Protein AF-0000000067521677 (afdb_homodimer)

Organism: Bacillus anthracis (NCBI:txid1392)

InterPro domains:
  IPR060701 BV97_02767-like [PF28289] (2-102)

Foldseek 3Di:
DDPVVLCVVLCVVLVVLQVVLVVDVPVSVVSNPPPSVLVSVLVVCVVVPHDPVVSVVSVVLVVLLVVLVVQLVVQLVVCVVVPHDSVVSNVVSVVSSVVSSVVSVVVVVVVV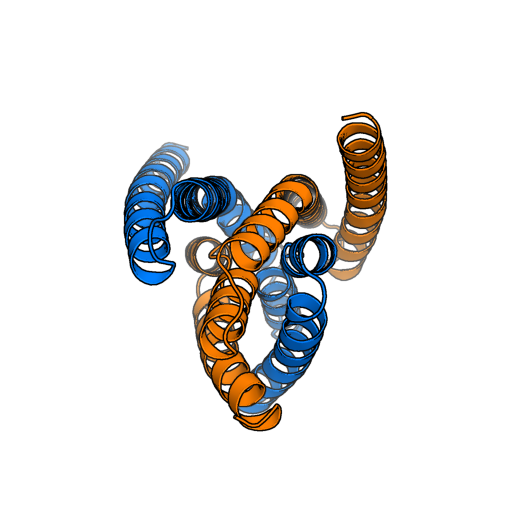VVD/DDPVVLVVVLCVVLVVLQVVLVVDVPVSVVSNPPPSVLVSVLVVCVVVPHDPVVSVVSVVLVVLLVVLVVQLVVQLVVCVVVPHDNVVSNVVSVVSSVVSSVVSVVVVVVVVVVD

Sequence (230 aa):
MHFLVKVIVSALIIGVITEVAKHYSTIGGFIAALPLVSLLSLFWISFEGGNKQELSQFALGVLYGFPASALLLFIVYIGLKNSFSLSTSVLFGIGVWCLVSGVLFSLVKNYFKLSMHFLVKVIVSALIIGVITEVAKHYSTIGGFIAALPLVSLLSLFWISFEGGNKQELSQFALGVLYGFPASALLLFIVYIGLKNSFSLSTSVLFGIGVWCLVSGVLFSLVKNYFKLS

Radius of gyration: 17.18 Å; Cα contacts (8 Å, |Δi|>4): 354; chains: 2; bounding box: 33×50×46 Å

pLDDT: mean 88.25, std 10.09, range [39.44, 97.31]

Nearest PDB structures (foldseek):
  5mm1-assembly1_A  TM=4.559E-01  e=3.227E-01  Pyrococcus furiosus DSM 3638
  5kc4-assembly2_E  TM=2.884E-01  e=6.576E+00  Thermotoga maritima MSB8
  5d56-assembly1_A  TM=2.618E-01  e=7.825E+00  Escherichia coli K-12
  5mm1-assembly1_A  TM=4.556E-01  e=2.346E-01  Pyrococcus furiosus DSM 3638
  5d56-assembly1_A  TM=2.618E-01  e=7.710E+00  Escherichia coli K-12

Structure (mmCIF, N/CA/C/O backbone):
data_AF-0000000067521677-model_v1
#
loop_
_entity.id
_entity.type
_entity.pdbx_description
1 polymer 'DUF3147 family protein'
#
loop_
_atom_site.group_PDB
_atom_site.id
_atom_site.type_symbol
_atom_site.label_atom_id
_atom_site.label_alt_id
_atom_site.label_comp_id
_atom_site.label_asym_id
_atom_site.label_entity_id
_atom_site.label_seq_id
_atom_site.pdbx_PDB_ins_code
_atom_site.Cartn_x
_atom_site.Cartn_y
_atom_site.Cartn_z
_atom_site.occupancy
_atom_site.B_iso_or_equiv
_atom_site.auth_seq_id
_atom_site.auth_comp_id
_atom_site.auth_asym_id
_atom_site.auth_atom_id
_atom_site.pdbx_PDB_model_num
ATOM 1 N N . MET A 1 1 ? 2.477 -24.141 8.938 1 55.03 1 MET A N 1
ATOM 2 C CA . MET A 1 1 ? 2.906 -22.969 9.672 1 55.03 1 MET A CA 1
ATOM 3 C C . MET A 1 1 ? 1.706 -22.125 10.109 1 55.03 1 MET A C 1
ATOM 5 O O . MET A 1 1 ? 0.667 -22.141 9.445 1 55.03 1 MET A O 1
ATOM 9 N N . HIS A 1 2 ? 1.683 -21.625 11.367 1 71.62 2 HIS A N 1
ATOM 10 C CA . HIS A 1 2 ? 0.504 -21.203 12.117 1 71.62 2 HIS A CA 1
ATOM 11 C C . HIS A 1 2 ? 0.115 -19.781 11.766 1 71.62 2 HIS A C 1
ATOM 13 O O . HIS A 1 2 ? 0.978 -18.953 11.453 1 71.62 2 HIS A O 1
ATOM 19 N N . PHE A 1 3 ? -1.024 -19.531 11.586 1 76.81 3 PHE A N 1
ATOM 20 C CA . PHE A 1 3 ? -1.722 -18.266 11.391 1 76.81 3 PHE A CA 1
ATOM 21 C C . PHE A 1 3 ? -1.095 -17.156 12.234 1 76.81 3 PHE A C 1
ATOM 23 O O . PHE A 1 3 ? -0.796 -16.078 11.727 1 76.81 3 PHE A O 1
ATOM 30 N N . LEU A 1 4 ? -0.733 -17.562 13.375 1 78.25 4 LEU A N 1
ATOM 31 C CA . LEU A 1 4 ? -0.264 -16.578 14.352 1 78.25 4 LEU A CA 1
ATOM 32 C C . LEU A 1 4 ? 1.147 -16.109 14.016 1 78.25 4 LEU A C 1
ATOM 34 O O . LEU A 1 4 ? 1.465 -14.93 14.156 1 78.25 4 LEU A O 1
ATOM 38 N N . VAL A 1 5 ? 2.002 -16.984 13.523 1 81.75 5 VAL A N 1
ATOM 39 C CA . VAL A 1 5 ? 3.381 -16.625 13.203 1 81.75 5 VAL A CA 1
ATOM 40 C C . VAL A 1 5 ? 3.406 -15.672 12.016 1 81.75 5 VAL A C 1
ATOM 42 O O . VAL A 1 5 ? 4.129 -14.672 12.039 1 81.75 5 VAL A O 1
ATOM 45 N N . LYS A 1 6 ? 2.574 -15.914 11.023 1 81.81 6 LYS A N 1
ATOM 46 C CA . LYS A 1 6 ? 2.525 -15.062 9.836 1 81.81 6 LYS A CA 1
ATOM 47 C C . LYS A 1 6 ? 2.037 -13.656 10.188 1 81.81 6 LYS A C 1
ATOM 49 O O . LYS A 1 6 ? 2.592 -12.672 9.711 1 81.81 6 LYS A O 1
ATOM 54 N N . VAL A 1 7 ? 1.136 -13.672 11.07 1 81.06 7 VAL A N 1
ATOM 55 C CA . VAL A 1 7 ? 0.562 -12.398 11.492 1 81.06 7 VAL A CA 1
ATOM 56 C C . VAL A 1 7 ? 1.591 -11.617 12.305 1 81.06 7 VAL A C 1
ATOM 58 O O . VAL A 1 7 ? 1.769 -10.414 12.102 1 81.06 7 VAL A O 1
ATOM 61 N N . ILE A 1 8 ? 2.311 -12.266 13.156 1 82.44 8 ILE A N 1
ATOM 62 C CA . ILE A 1 8 ? 3.285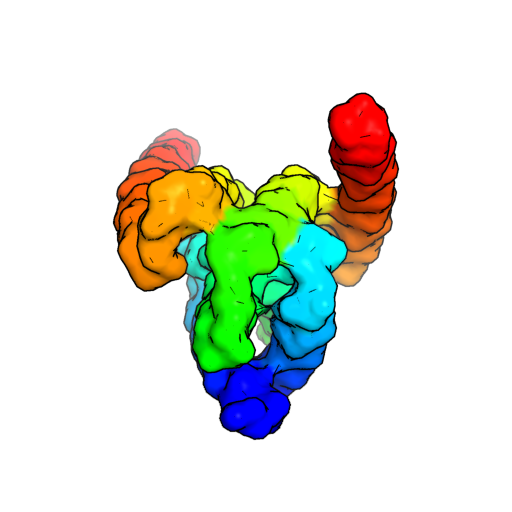 -11.625 14.023 1 82.44 8 ILE A CA 1
ATOM 63 C C . ILE A 1 8 ? 4.457 -11.102 13.195 1 82.44 8 ILE A C 1
ATOM 65 O O . ILE A 1 8 ? 4.922 -9.984 13.406 1 82.44 8 ILE A O 1
ATOM 69 N N . VAL A 1 9 ? 4.938 -11.875 12.281 1 85 9 VAL A N 1
ATOM 70 C CA . VAL A 1 9 ? 6.051 -11.477 11.422 1 85 9 VAL A CA 1
ATOM 71 C C . VAL A 1 9 ? 5.648 -10.258 10.586 1 85 9 VAL A C 1
ATOM 73 O O . VAL A 1 9 ? 6.391 -9.281 10.523 1 85 9 VAL A O 1
ATOM 76 N N . SER A 1 10 ? 4.441 -10.383 9.977 1 83.38 10 SER A N 1
ATOM 77 C CA . SER A 1 10 ? 3.949 -9.266 9.172 1 83.38 10 SER A CA 1
ATOM 78 C C . SER A 1 10 ? 3.764 -8.016 10.023 1 83.38 10 SER A C 1
ATOM 80 O O . SER A 1 10 ? 4.121 -6.914 9.594 1 83.38 10 SER A O 1
ATOM 82 N N . ALA A 1 11 ? 3.232 -8.258 11.188 1 79.69 11 ALA A N 1
ATOM 83 C CA . ALA A 1 11 ? 2.969 -7.141 12.094 1 79.69 11 ALA A CA 1
ATOM 84 C C . ALA A 1 11 ? 4.266 -6.445 12.492 1 79.69 11 ALA A C 1
ATOM 86 O O . ALA A 1 11 ? 4.324 -5.215 12.547 1 79.69 11 ALA A O 1
ATOM 87 N N . LEU A 1 12 ? 5.3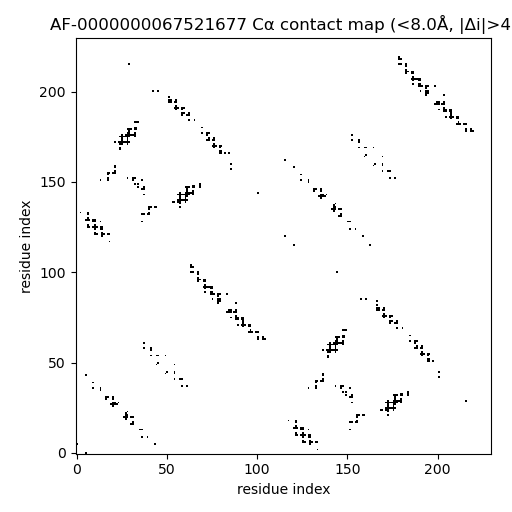05 -7.164 12.781 1 82.81 12 LEU A N 1
ATOM 88 C CA . LEU A 1 12 ? 6.586 -6.613 13.203 1 82.81 12 LEU A CA 1
ATOM 89 C C . LEU A 1 12 ? 7.227 -5.809 12.078 1 82.81 12 LEU A C 1
ATOM 91 O O . LEU A 1 12 ? 7.676 -4.68 12.289 1 82.81 12 LEU A O 1
ATOM 95 N N . ILE A 1 13 ? 7.191 -6.336 10.898 1 86.81 13 ILE A N 1
ATOM 96 C CA . ILE A 1 13 ? 7.805 -5.68 9.75 1 86.81 13 ILE A CA 1
ATOM 97 C C . ILE A 1 13 ? 7.051 -4.395 9.43 1 86.81 13 ILE A C 1
ATOM 99 O O . ILE A 1 13 ? 7.652 -3.322 9.32 1 86.81 13 ILE A O 1
ATOM 103 N N . ILE A 1 14 ? 5.727 -4.5 9.398 1 85.38 14 ILE A N 1
ATOM 104 C CA . ILE A 1 14 ? 4.898 -3.363 9.008 1 85.38 14 ILE A CA 1
ATOM 105 C C . ILE A 1 14 ? 4.898 -2.32 10.125 1 85.38 14 ILE A C 1
ATOM 107 O O . ILE A 1 14 ? 4.953 -1.117 9.852 1 85.38 14 ILE A O 1
ATOM 111 N N . GLY A 1 15 ? 4.852 -2.762 11.367 1 82.19 15 GLY A N 1
ATOM 112 C CA . GLY A 1 15 ? 4.895 -1.841 12.484 1 82.19 15 GLY A CA 1
ATOM 113 C C . GLY A 1 15 ? 6.164 -1.015 12.531 1 82.19 15 GLY A C 1
ATOM 114 O O . GLY A 1 15 ? 6.121 0.192 12.781 1 82.19 15 GLY A O 1
ATOM 115 N N . VAL A 1 16 ? 7.324 -1.671 12.312 1 83.75 16 VAL A N 1
ATOM 116 C CA . VAL A 1 16 ? 8.609 -0.982 12.32 1 83.75 16 VAL A CA 1
ATOM 117 C C . VAL A 1 16 ? 8.656 0.039 11.188 1 83.75 16 VAL A C 1
ATOM 119 O O . VAL A 1 16 ? 9.07 1.182 11.391 1 83.75 16 VAL A O 1
ATOM 122 N N . ILE A 1 17 ? 8.172 -0.353 10.062 1 85.25 17 ILE A N 1
ATOM 123 C CA . ILE A 1 17 ? 8.211 0.534 8.898 1 85.25 17 ILE A CA 1
ATOM 124 C C . ILE A 1 17 ? 7.273 1.716 9.125 1 85.25 17 ILE A C 1
ATOM 126 O O . ILE A 1 17 ? 7.617 2.857 8.812 1 85.25 17 ILE A O 1
ATOM 130 N N . THR A 1 18 ? 6.062 1.425 9.711 1 83.75 18 THR A N 1
ATOM 131 C CA . THR A 1 18 ? 5.098 2.482 10 1 83.75 18 THR A CA 1
ATOM 132 C C . THR A 1 18 ? 5.688 3.502 10.969 1 83.75 18 THR A C 1
ATOM 134 O O . THR A 1 18 ? 5.551 4.711 10.766 1 83.75 18 THR A O 1
ATOM 137 N N . GLU A 1 19 ? 6.402 3.002 11.961 1 82.06 19 GLU A N 1
ATOM 138 C CA . GLU A 1 19 ? 6.988 3.883 12.969 1 82.06 19 GLU A CA 1
ATOM 139 C C . GLU A 1 19 ? 8.109 4.73 12.375 1 82.06 19 GLU A C 1
ATOM 141 O O . GLU A 1 19 ? 8.242 5.914 12.695 1 82.06 19 GLU A O 1
ATOM 146 N N . VAL A 1 20 ? 8.891 4.176 11.57 1 84.69 20 VAL A N 1
ATOM 147 C CA . VAL A 1 20 ? 10 4.902 10.953 1 84.69 20 VAL A CA 1
ATOM 148 C C . VAL A 1 20 ? 9.453 5.934 9.969 1 84.69 20 VAL A C 1
ATOM 150 O O . VAL A 1 20 ? 9.938 7.066 9.914 1 84.69 20 VAL A O 1
ATOM 153 N N . ALA A 1 21 ? 8.445 5.57 9.266 1 86.81 21 ALA A N 1
ATOM 154 C CA . ALA A 1 21 ? 7.895 6.422 8.211 1 86.81 21 ALA A CA 1
ATOM 155 C C . ALA A 1 21 ? 7.25 7.672 8.805 1 86.81 21 ALA A C 1
ATOM 157 O O . ALA A 1 21 ? 7.348 8.758 8.227 1 86.81 21 ALA A O 1
ATOM 158 N N . LYS A 1 22 ? 6.586 7.516 9.852 1 86.19 22 LYS A N 1
ATOM 159 C CA . LYS A 1 22 ? 5.816 8.648 10.359 1 86.19 22 LYS A CA 1
ATOM 160 C C . LYS A 1 22 ? 6.738 9.727 10.922 1 86.19 22 LYS A C 1
ATOM 162 O O . LYS A 1 22 ? 6.305 10.852 11.172 1 86.19 22 LYS A O 1
ATOM 167 N N . HIS A 1 23 ? 8.039 9.281 11.094 1 86.19 23 HIS A N 1
ATOM 168 C CA . HIS A 1 23 ? 8.953 10.234 11.703 1 86.19 23 HIS A CA 1
ATOM 169 C C . HIS A 1 23 ? 9.492 11.219 10.672 1 86.19 23 HIS A C 1
ATOM 171 O O . HIS A 1 23 ? 10.031 12.266 11.023 1 86.19 23 HIS A O 1
ATOM 177 N N . TYR A 1 24 ? 9.336 10.75 9.391 1 81.88 24 TYR A N 1
ATOM 178 C CA . TYR A 1 24 ? 9.859 11.586 8.32 1 81.88 24 TYR A CA 1
ATOM 179 C C . TYR A 1 24 ? 8.75 12.023 7.371 1 81.88 24 TYR A C 1
ATOM 181 O O . TYR A 1 24 ? 7.965 11.195 6.906 1 81.88 24 TYR A O 1
ATOM 189 N N . SER A 1 25 ? 8.273 13.305 7.551 1 85 25 SER A N 1
ATOM 190 C CA . SER A 1 25 ? 7.219 13.867 6.715 1 85 25 SER A CA 1
ATOM 191 C C . SER A 1 25 ? 7.27 13.289 5.301 1 85 25 SER A C 1
ATOM 193 O O . SER A 1 25 ? 6.965 12.117 5.094 1 85 25 SER A O 1
ATOM 195 N N . THR A 1 26 ? 7.793 13.805 4.285 1 86.44 26 THR A N 1
ATOM 196 C CA . THR A 1 26 ? 7.789 13.453 2.871 1 86.44 26 THR A CA 1
ATOM 197 C C . THR A 1 26 ? 8.555 12.156 2.635 1 86.44 26 THR A C 1
ATOM 199 O O . THR A 1 26 ? 8.07 11.258 1.944 1 86.44 26 THR A O 1
ATOM 202 N N . ILE A 1 27 ? 9.719 11.953 3.273 1 87.56 27 ILE A N 1
ATOM 203 C CA . ILE A 1 27 ? 10.531 10.758 3.117 1 87.56 27 ILE A CA 1
ATOM 204 C C . ILE A 1 27 ? 9.789 9.547 3.691 1 87.56 27 ILE A C 1
ATOM 206 O O . ILE A 1 27 ? 9.812 8.469 3.104 1 87.56 27 ILE A O 1
ATOM 210 N N . GLY A 1 28 ? 9.211 9.75 4.781 1 89.94 28 GLY A N 1
ATOM 211 C CA . GLY A 1 28 ? 8.414 8.703 5.383 1 89.94 28 GLY A CA 1
ATOM 212 C C . GLY A 1 28 ? 7.266 8.25 4.496 1 89.94 28 GLY A C 1
ATOM 213 O O . GLY A 1 28 ? 6.98 7.051 4.406 1 89.94 28 GLY A O 1
ATOM 214 N N . GLY A 1 29 ? 6.594 9.219 3.887 1 91.69 29 GLY A N 1
ATOM 215 C CA . GLY A 1 29 ? 5.555 8.883 2.924 1 91.69 29 GLY A CA 1
ATOM 216 C C . GLY A 1 29 ? 6.051 8 1.794 1 91.69 29 GLY A C 1
ATOM 217 O O . GLY A 1 29 ? 5.398 7.02 1.432 1 91.69 29 GLY A O 1
ATOM 218 N N . PHE A 1 30 ? 7.23 8.328 1.292 1 89.44 30 PHE A N 1
ATOM 219 C CA . PHE A 1 30 ? 7.828 7.523 0.23 1 89.44 30 PHE A CA 1
ATOM 220 C C . PHE A 1 30 ? 8.023 6.082 0.687 1 89.44 30 PHE A C 1
ATOM 222 O O . PHE A 1 30 ? 7.738 5.145 -0.059 1 89.44 30 PHE A O 1
ATOM 229 N N . ILE A 1 31 ? 8.523 5.91 1.809 1 89.56 31 ILE A N 1
ATOM 230 C CA . ILE A 1 31 ? 8.758 4.586 2.375 1 89.56 31 ILE A CA 1
ATOM 231 C C . ILE A 1 31 ? 7.434 3.857 2.564 1 89.56 31 ILE A C 1
ATOM 233 O O . ILE A 1 31 ? 7.312 2.678 2.229 1 89.56 31 ILE A O 1
ATOM 237 N N . ALA A 1 32 ? 6.477 4.594 3.055 1 91.88 32 ALA A N 1
ATOM 238 C CA . ALA A 1 32 ? 5.164 4.016 3.332 1 91.88 32 ALA A CA 1
ATOM 239 C C . ALA A 1 32 ? 4.449 3.627 2.039 1 91.88 32 ALA A C 1
ATOM 241 O O . ALA A 1 32 ? 3.484 2.861 2.061 1 91.88 32 ALA A O 1
ATOM 242 N N . ALA A 1 33 ? 4.883 4.156 0.929 1 92.12 33 ALA A N 1
ATOM 243 C CA . ALA A 1 33 ? 4.297 3.844 -0.372 1 92.12 33 ALA A CA 1
ATOM 244 C C . ALA A 1 33 ? 4.684 2.438 -0.825 1 92.12 33 ALA A C 1
ATOM 246 O O . ALA A 1 33 ? 4.082 1.889 -1.75 1 92.12 33 ALA A O 1
ATOM 247 N N . LEU A 1 34 ? 5.738 1.85 -0.244 1 91.38 34 LEU A N 1
ATOM 248 C CA . LEU A 1 34 ? 6.098 0.469 -0.544 1 91.38 34 LEU A CA 1
ATOM 249 C C . LEU A 1 34 ? 4.93 -0.471 -0.263 1 91.38 34 LEU A C 1
ATOM 251 O O . LEU A 1 34 ? 4.312 -0.4 0.802 1 91.38 34 LEU A O 1
ATOM 255 N N . PRO A 1 35 ? 4.578 -1.321 -1.186 1 92.88 35 PRO A N 1
ATOM 256 C CA . PRO A 1 35 ? 3.418 -2.197 -0.992 1 92.88 35 PRO A CA 1
ATOM 257 C C . PRO A 1 35 ? 3.73 -3.402 -0.108 1 92.88 35 PRO A C 1
ATOM 259 O O . PRO A 1 35 ? 3.566 -4.547 -0.539 1 92.88 35 PRO A O 1
ATOM 262 N N . LEU A 1 36 ? 4.008 -3.193 1.149 1 91 36 LEU A N 1
ATOM 263 C CA . LEU A 1 36 ? 4.473 -4.219 2.08 1 91 36 LEU A CA 1
ATOM 264 C C . LEU A 1 36 ? 3.385 -5.254 2.332 1 91 36 LEU A C 1
ATOM 266 O O . LEU A 1 36 ? 3.666 -6.453 2.395 1 91 36 LEU A O 1
ATOM 270 N N . VAL A 1 37 ? 2.143 -4.781 2.477 1 90.31 37 VAL A N 1
ATOM 271 C CA . VAL A 1 37 ? 1.022 -5.688 2.729 1 90.31 37 VAL A CA 1
ATOM 272 C C . VAL A 1 37 ? 0.891 -6.68 1.575 1 90.31 37 VAL A C 1
ATOM 274 O O . VAL A 1 37 ? 0.753 -7.883 1.799 1 90.31 37 VAL A O 1
ATOM 277 N N . SER A 1 38 ? 0.988 -6.199 0.363 1 93 38 SER A N 1
ATOM 278 C CA . SER A 1 38 ? 0.853 -7.039 -0.821 1 93 38 SER A CA 1
ATOM 279 C C . SER A 1 38 ? 2.037 -7.992 -0.962 1 93 38 SER A C 1
ATOM 281 O O . SER A 1 38 ? 1.86 -9.172 -1.264 1 93 38 SER A O 1
ATOM 283 N N . LEU A 1 39 ? 3.227 -7.488 -0.718 1 93.75 39 LEU A N 1
ATOM 284 C CA . LEU A 1 39 ? 4.426 -8.305 -0.853 1 93.75 39 LEU A CA 1
ATOM 285 C C . LEU A 1 39 ? 4.445 -9.422 0.187 1 93.75 39 LEU A C 1
ATOM 287 O O . LEU A 1 39 ? 4.809 -10.562 -0.124 1 93.75 39 LEU A O 1
ATOM 291 N N . LEU A 1 40 ? 4.102 -9.133 1.419 1 91 40 LEU A N 1
ATOM 292 C CA . LEU A 1 40 ? 4.066 -10.148 2.469 1 91 40 LEU A CA 1
ATOM 293 C C . LEU A 1 40 ? 2.988 -11.188 2.184 1 91 40 LEU A C 1
ATOM 295 O O . LEU A 1 40 ? 3.182 -12.375 2.445 1 91 40 LEU A O 1
ATOM 299 N N . SER A 1 41 ? 1.822 -10.688 1.641 1 92.62 41 SER A N 1
ATOM 300 C CA . SER A 1 41 ? 0.764 -11.617 1.258 1 92.62 41 SER A CA 1
ATOM 301 C C . SER A 1 41 ? 1.244 -12.594 0.185 1 92.62 41 SER A C 1
ATOM 303 O O . SER A 1 41 ? 1.006 -13.797 0.281 1 92.62 41 SER A O 1
ATOM 305 N N . LEU A 1 42 ? 1.938 -12.109 -0.799 1 94.88 42 LEU A N 1
ATOM 306 C CA . LEU A 1 42 ? 2.492 -12.953 -1.856 1 94.88 42 LEU A CA 1
ATOM 307 C C . LEU A 1 42 ? 3.482 -13.961 -1.285 1 94.88 42 LEU A C 1
ATOM 309 O O . LEU A 1 42 ? 3.477 -15.133 -1.673 1 94.88 42 LEU A O 1
ATOM 313 N N . PHE A 1 43 ? 4.281 -13.43 -0.437 1 92.88 43 PHE A N 1
ATOM 314 C CA . PHE A 1 43 ? 5.262 -14.289 0.216 1 92.88 43 PHE A CA 1
ATOM 315 C C . PHE A 1 43 ? 4.574 -15.438 0.94 1 92.88 43 PHE A C 1
ATOM 317 O O . PHE A 1 43 ? 4.977 -16.594 0.804 1 92.88 43 PHE A O 1
ATOM 324 N N . TRP A 1 44 ? 3.553 -15.172 1.695 1 90.5 44 TRP A N 1
ATOM 325 C CA . TRP A 1 44 ? 2.869 -16.203 2.471 1 90.5 44 TRP A CA 1
ATOM 326 C C . TRP A 1 44 ? 2.123 -17.172 1.557 1 90.5 44 TRP A C 1
ATOM 328 O O . TRP A 1 44 ? 2.08 -18.375 1.82 1 90.5 44 TRP A O 1
ATOM 338 N N . ILE A 1 45 ? 1.504 -16.641 0.507 1 92.75 45 ILE A N 1
ATOM 339 C CA . ILE A 1 45 ? 0.847 -17.516 -0.459 1 92.75 45 ILE A CA 1
ATOM 340 C C . ILE A 1 45 ? 1.861 -18.5 -1.037 1 92.75 45 ILE A C 1
ATOM 342 O O . ILE A 1 45 ? 1.594 -19.703 -1.116 1 92.75 45 ILE A O 1
ATOM 346 N N . SER A 1 46 ? 2.994 -17.969 -1.44 1 92.31 46 SER A N 1
ATOM 347 C CA . SER A 1 46 ? 4.051 -18.797 -1.994 1 92.31 46 SER A CA 1
ATOM 348 C C . SER A 1 46 ? 4.547 -19.812 -0.967 1 92.31 46 SER A C 1
ATOM 350 O O . SER A 1 46 ? 4.75 -20.984 -1.292 1 92.31 46 SER A O 1
ATOM 352 N N . PHE A 1 47 ? 4.727 -19.406 0.269 1 90.12 47 PHE A N 1
ATOM 353 C CA . PHE A 1 47 ? 5.23 -20.25 1.351 1 90.12 47 PHE A CA 1
ATOM 354 C C . PHE A 1 47 ? 4.238 -21.359 1.678 1 90.12 47 PHE A C 1
ATOM 356 O O . PHE A 1 47 ? 4.633 -22.453 2.1 1 90.12 47 PHE A O 1
ATOM 363 N N . GLU A 1 48 ? 2.955 -21.125 1.493 1 91.62 48 GLU A N 1
ATOM 364 C CA . GLU A 1 48 ? 1.906 -22.094 1.783 1 91.62 48 GLU A CA 1
ATOM 365 C C . GLU A 1 48 ? 1.652 -23 0.585 1 91.62 48 GLU A C 1
ATOM 367 O O . GLU A 1 48 ? 0.711 -23.797 0.593 1 91.62 48 GLU A O 1
ATOM 372 N N . GLY A 1 49 ? 2.441 -22.766 -0.52 1 90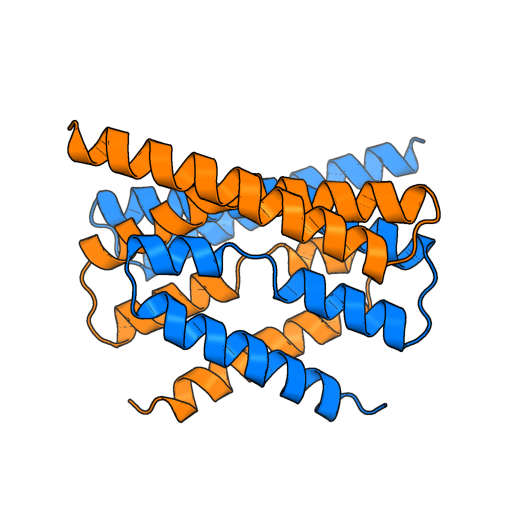.44 49 GLY A N 1
ATOM 373 C CA . GLY A 1 49 ? 2.395 -23.688 -1.649 1 90.44 49 GLY A CA 1
ATOM 374 C C . GLY A 1 49 ? 1.504 -23.203 -2.775 1 90.44 49 GLY A C 1
ATOM 375 O O . GLY A 1 49 ? 1.06 -23.984 -3.611 1 90.44 49 GLY A O 1
ATOM 376 N N . GLY A 1 50 ? 1.104 -21.984 -2.682 1 91.62 50 GLY A N 1
ATOM 377 C CA . GLY A 1 50 ? 0.341 -21.438 -3.793 1 91.62 50 GLY A CA 1
ATOM 378 C C . GLY A 1 50 ? 1.08 -21.516 -5.113 1 91.62 50 GLY A C 1
ATOM 379 O O . GLY A 1 50 ? 2.299 -21.344 -5.16 1 91.62 50 GLY A O 1
ATOM 380 N N . ASN A 1 51 ? 0.34 -21.766 -6.172 1 93.38 51 ASN A N 1
ATOM 381 C CA . ASN A 1 51 ? 0.979 -21.875 -7.48 1 93.38 51 ASN A CA 1
ATOM 382 C C . ASN A 1 51 ? 1.136 -20.516 -8.141 1 93.38 51 ASN A C 1
ATOM 384 O O . ASN A 1 51 ? 0.676 -19.5 -7.609 1 93.38 51 ASN A O 1
ATOM 388 N N . LYS A 1 52 ? 1.834 -20.469 -9.227 1 94 52 LYS A N 1
ATOM 389 C CA . LYS A 1 52 ? 2.176 -19.219 -9.898 1 94 52 LYS A CA 1
ATOM 390 C C . LYS A 1 52 ? 0.924 -18.516 -10.414 1 94 52 LYS A C 1
ATOM 392 O O . LYS A 1 52 ? 0.874 -17.281 -10.461 1 94 52 LYS A O 1
ATOM 397 N N . GLN A 1 53 ? -0.046 -19.266 -10.734 1 92.19 53 GLN A N 1
ATOM 398 C CA . GLN A 1 53 ? -1.301 -18.672 -11.188 1 92.19 53 GLN A CA 1
ATOM 399 C C . GLN A 1 53 ? -1.987 -17.906 -10.062 1 92.19 53 GLN A C 1
ATOM 401 O O . GLN A 1 53 ? -2.463 -16.797 -10.266 1 92.19 53 GLN A O 1
ATOM 406 N N . GLU A 1 54 ? -2.051 -18.484 -8.93 1 93.19 54 GLU A N 1
ATOM 407 C CA . GLU A 1 54 ? -2.631 -17.828 -7.762 1 93.19 54 GLU A CA 1
ATOM 408 C C . GLU A 1 54 ? -1.876 -16.547 -7.414 1 93.19 54 GLU A C 1
ATOM 410 O O . GLU A 1 54 ? -2.49 -15.523 -7.133 1 93.19 54 GLU A O 1
ATOM 415 N N . LEU A 1 55 ? -0.578 -16.672 -7.504 1 95.38 55 LEU A N 1
ATOM 416 C CA . LEU A 1 55 ? 0.268 -15.523 -7.18 1 95.38 55 LEU A CA 1
ATOM 417 C C . LEU A 1 55 ? 0.073 -14.398 -8.195 1 95.38 55 LEU A C 1
ATOM 419 O O . LEU A 1 55 ? -0.054 -13.234 -7.82 1 95.38 55 LEU A O 1
ATOM 423 N N . SER A 1 56 ? 0.023 -14.734 -9.453 1 95.06 56 SER A N 1
ATOM 424 C CA . SER A 1 56 ? -0.127 -13.734 -10.5 1 95.06 56 SER A CA 1
ATOM 425 C C . SER A 1 56 ? -1.502 -13.078 -10.445 1 95.06 56 SER A C 1
ATOM 427 O O . SER A 1 56 ? -1.629 -11.867 -10.664 1 95.06 56 SER A O 1
ATOM 429 N N . GLN A 1 57 ? -2.535 -13.836 -10.133 1 92.94 57 GLN A N 1
ATOM 430 C CA . GLN A 1 57 ? -3.877 -13.273 -10.008 1 92.94 57 GLN A CA 1
ATOM 431 C C . GLN A 1 57 ? -3.969 -12.32 -8.82 1 92.94 57 GLN A C 1
ATOM 433 O O . GLN A 1 57 ? -4.641 -11.289 -8.898 1 92.94 57 GLN A O 1
ATOM 438 N N . PHE A 1 58 ? -3.369 -12.734 -7.738 1 94.25 58 PHE A N 1
ATOM 439 C CA . PHE A 1 58 ? -3.311 -11.852 -6.578 1 94.25 58 PHE A CA 1
ATOM 440 C C . PHE A 1 58 ? -2.646 -10.523 -6.938 1 94.25 58 PHE A C 1
ATOM 442 O O . PHE A 1 58 ? -3.182 -9.453 -6.641 1 94.25 58 PHE A O 1
ATOM 449 N N . ALA A 1 59 ? -1.473 -10.594 -7.605 1 94.94 59 ALA A N 1
ATOM 450 C CA . ALA A 1 59 ? -0.743 -9.391 -8.008 1 94.94 59 ALA A CA 1
ATOM 451 C C . ALA A 1 59 ? -1.584 -8.531 -8.945 1 94.94 59 ALA A C 1
ATOM 453 O O . ALA A 1 59 ? -1.576 -7.301 -8.844 1 94.94 59 ALA A O 1
ATOM 454 N N . LEU A 1 60 ? -2.289 -9.164 -9.812 1 92.12 60 LEU A N 1
ATOM 455 C CA . LEU A 1 60 ? -3.166 -8.438 -10.727 1 92.12 60 LEU A CA 1
ATOM 456 C C . LEU A 1 60 ? -4.273 -7.715 -9.969 1 92.12 60 LEU A C 1
ATOM 458 O O . LEU A 1 60 ? -4.609 -6.574 -10.289 1 92.12 60 LEU A O 1
ATOM 462 N N . GLY A 1 61 ? -4.836 -8.383 -8.992 1 92.5 61 GLY A N 1
ATOM 463 C CA . GLY A 1 61 ? -5.828 -7.742 -8.148 1 92.5 61 GLY A CA 1
ATOM 464 C C . GLY A 1 61 ? -5.312 -6.488 -7.465 1 92.5 61 GLY A C 1
ATOM 465 O O . GLY A 1 61 ? -6.016 -5.48 -7.395 1 92.5 61 GLY A O 1
ATOM 466 N N . VAL A 1 62 ? -4.102 -6.605 -6.961 1 94 62 VAL A N 1
ATOM 467 C CA . VAL A 1 62 ? -3.484 -5.441 -6.328 1 94 62 VAL A CA 1
ATOM 468 C C . VAL A 1 62 ? -3.365 -4.305 -7.34 1 94 62 VAL A C 1
ATOM 470 O O . VAL A 1 62 ? -3.693 -3.158 -7.035 1 94 62 VAL A O 1
ATOM 473 N N . LEU A 1 63 ? -2.949 -4.629 -8.539 1 94 63 LEU A N 1
ATOM 474 C CA . LEU A 1 63 ? -2.732 -3.627 -9.578 1 94 63 LEU A CA 1
ATOM 475 C C . LEU A 1 63 ? -4.043 -2.947 -9.961 1 94 63 LEU A C 1
ATOM 477 O O . LEU A 1 63 ? -4.078 -1.732 -10.172 1 94 63 LEU A O 1
ATOM 481 N N . TYR A 1 64 ? -5.074 -3.688 -9.969 1 90.56 64 TYR A N 1
ATOM 482 C CA . TYR A 1 64 ? -6.375 -3.113 -10.281 1 90.56 64 TYR A CA 1
ATOM 483 C C . TYR A 1 64 ? -6.848 -2.186 -9.172 1 90.56 64 TYR A C 1
ATOM 485 O O . TYR A 1 64 ? -7.562 -1.212 -9.43 1 90.56 64 TYR A O 1
ATOM 493 N N . GLY A 1 65 ? -6.492 -2.494 -7.98 1 92.25 65 GLY A N 1
ATOM 494 C CA . GLY A 1 65 ? -6.895 -1.67 -6.848 1 92.25 65 GLY A CA 1
ATOM 495 C C . GLY A 1 65 ? -6.027 -0.437 -6.672 1 92.25 65 GLY A C 1
ATOM 496 O O . GLY A 1 65 ? -6.414 0.507 -5.984 1 92.25 65 GLY A O 1
ATOM 497 N N . PHE A 1 66 ? -4.961 -0.362 -7.301 1 93.06 66 PHE A N 1
ATOM 498 C CA . PHE A 1 66 ? -3.947 0.665 -7.102 1 93.06 66 PHE A CA 1
ATOM 499 C C . PHE A 1 66 ? -4.477 2.035 -7.504 1 93.06 66 PHE A C 1
ATOM 501 O O . PHE A 1 66 ? -4.281 3.02 -6.789 1 93.06 66 PHE A O 1
ATOM 508 N N . PRO A 1 67 ? -5.164 2.16 -8.68 1 92 67 PRO A N 1
ATOM 509 C CA . PRO A 1 67 ? -5.688 3.479 -9.047 1 92 67 PRO A CA 1
A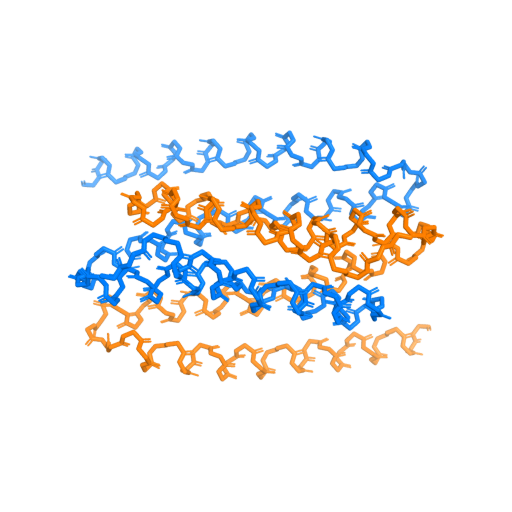TOM 510 C C . PRO A 1 67 ? -6.617 4.059 -7.984 1 92 67 PRO A C 1
ATOM 512 O O . PRO A 1 67 ? -6.543 5.25 -7.676 1 92 67 PRO A O 1
ATOM 515 N N . ALA A 1 68 ? -7.461 3.211 -7.438 1 94 68 ALA A N 1
ATOM 516 C CA . ALA A 1 68 ? -8.375 3.658 -6.391 1 94 68 ALA A CA 1
ATOM 517 C C . ALA A 1 68 ? -7.605 4.129 -5.156 1 94 68 ALA A C 1
ATOM 519 O O . ALA A 1 68 ? -7.973 5.125 -4.531 1 94 68 ALA A O 1
ATOM 520 N N . SER A 1 69 ? -6.535 3.486 -4.805 1 95.19 69 SER A N 1
ATOM 521 C CA . SER A 1 69 ? -5.73 3.838 -3.639 1 95.19 69 SER A CA 1
ATOM 522 C C . SER A 1 69 ? -5 5.16 -3.85 1 95.19 69 SER A C 1
ATOM 524 O O . SER A 1 69 ? -4.891 5.969 -2.926 1 95.19 69 SER A O 1
ATOM 526 N N . ALA A 1 70 ? -4.547 5.371 -5.082 1 94.19 70 ALA A N 1
ATOM 527 C CA . ALA A 1 70 ? -3.922 6.648 -5.41 1 94.19 70 ALA A CA 1
ATOM 528 C C . ALA A 1 70 ? -4.918 7.797 -5.266 1 94.19 70 ALA A C 1
ATOM 530 O O . ALA A 1 70 ? -4.586 8.844 -4.711 1 94.19 70 ALA A O 1
ATOM 531 N N . LEU A 1 71 ? -6.055 7.5 -5.773 1 95.25 71 LEU A N 1
ATOM 532 C CA . LEU A 1 71 ? -7.094 8.523 -5.691 1 95.25 71 LEU A CA 1
ATOM 533 C C . LEU A 1 71 ? -7.453 8.812 -4.238 1 95.25 71 LEU A C 1
ATOM 535 O O . LEU A 1 71 ? -7.664 9.977 -3.869 1 95.25 71 LEU A O 1
ATOM 539 N N . LEU A 1 72 ? -7.594 7.82 -3.445 1 96.62 72 LEU A N 1
ATOM 540 C CA . LEU A 1 72 ? -7.871 7.988 -2.023 1 96.62 72 LEU A CA 1
ATOM 541 C C . LEU A 1 72 ? -6.824 8.875 -1.364 1 96.62 72 LEU A C 1
ATOM 543 O O . LEU A 1 72 ? -7.16 9.859 -0.704 1 96.62 72 LEU A O 1
ATOM 547 N N . LEU A 1 73 ? -5.559 8.617 -1.65 1 96.69 73 LEU A N 1
ATOM 548 C CA . LEU A 1 73 ? -4.492 9.383 -1.016 1 96.69 73 LEU A CA 1
ATOM 549 C C . LEU A 1 73 ? -4.445 10.805 -1.561 1 96.69 73 LEU A C 1
ATOM 551 O O . LEU A 1 73 ? -4.094 11.742 -0.836 1 96.69 73 LEU A O 1
ATOM 555 N N . PHE A 1 74 ? -4.754 10.883 -2.812 1 96.56 74 PHE A N 1
ATOM 556 C CA . PHE A 1 74 ? -4.809 12.211 -3.408 1 96.56 74 PHE A CA 1
ATOM 557 C C . PHE A 1 74 ? -5.883 13.062 -2.738 1 96.56 74 PHE A C 1
ATOM 559 O O . PHE A 1 74 ? -5.66 14.242 -2.457 1 96.56 74 PHE A O 1
ATOM 566 N N . ILE A 1 75 ? -7.039 12.523 -2.516 1 97.19 75 ILE A N 1
ATOM 567 C CA . ILE A 1 75 ? -8.133 13.219 -1.846 1 97.19 75 ILE A CA 1
ATOM 568 C C . ILE A 1 75 ? -7.711 13.602 -0.429 1 97.19 75 ILE A C 1
ATOM 570 O O . ILE A 1 75 ? -7.984 14.719 0.025 1 97.19 75 ILE A O 1
ATOM 574 N N . VAL A 1 76 ? -7.039 12.703 0.278 1 96.75 76 VAL A N 1
ATOM 575 C CA . VAL A 1 76 ? -6.551 13 1.622 1 96.75 76 VAL A CA 1
ATOM 576 C C . VAL A 1 76 ? -5.543 14.148 1.569 1 96.75 76 VAL A C 1
ATOM 578 O O . VAL A 1 76 ? -5.617 15.078 2.373 1 96.75 76 VAL A O 1
ATOM 581 N N . TYR A 1 77 ? -4.652 14.133 0.587 1 96.44 77 TYR A N 1
ATOM 582 C CA . TYR A 1 77 ? -3.641 15.172 0.427 1 96.44 77 TYR A CA 1
ATOM 583 C C . TYR A 1 77 ? -4.289 16.531 0.217 1 96.44 77 TYR A C 1
ATOM 585 O O . TYR A 1 77 ? -3.994 17.484 0.94 1 96.44 77 TYR A O 1
ATOM 593 N N . ILE A 1 78 ? -5.18 16.594 -0.767 1 96.31 78 ILE A N 1
ATOM 594 C CA . ILE A 1 78 ? -5.82 17.859 -1.113 1 96.31 78 ILE A CA 1
ATOM 595 C C . ILE A 1 78 ? -6.703 18.328 0.043 1 96.31 78 ILE A C 1
ATOM 597 O O . ILE A 1 78 ? -6.797 19.531 0.315 1 96.31 78 ILE A O 1
ATOM 601 N N . GLY A 1 79 ? -7.48 17.375 0.654 1 96.94 79 GLY A N 1
ATOM 602 C CA . GLY A 1 79 ? -8.289 17.734 1.808 1 96.94 79 GLY A CA 1
ATOM 603 C C . GLY A 1 79 ? -7.492 18.375 2.926 1 96.94 79 GLY A C 1
ATOM 604 O O . GLY A 1 79 ? -7.895 19.406 3.473 1 96.94 79 GLY A O 1
ATOM 605 N N . LEU A 1 80 ? -6.332 17.859 3.25 1 94.5 80 LEU A N 1
ATOM 606 C CA . LEU A 1 80 ? -5.484 18.391 4.316 1 94.5 80 LEU A CA 1
ATOM 607 C C . LEU A 1 80 ? -4.875 19.719 3.922 1 94.5 80 LEU A C 1
ATOM 609 O O . LEU A 1 80 ? -4.754 20.625 4.754 1 94.5 80 LEU A O 1
ATOM 613 N N . LYS A 1 81 ? -4.531 19.781 2.688 1 93.88 81 LYS A N 1
ATOM 614 C CA . LYS A 1 81 ? -3.975 21.047 2.191 1 93.88 81 LYS A CA 1
ATOM 615 C C . LYS A 1 81 ? -5.008 22.172 2.26 1 93.88 81 LYS A C 1
ATOM 617 O O . LYS A 1 81 ? -4.648 23.328 2.408 1 93.88 81 LYS A O 1
ATOM 622 N N . ASN A 1 82 ? -6.297 21.812 2.178 1 94.38 82 ASN A N 1
ATOM 623 C CA . ASN A 1 82 ? -7.371 22.797 2.201 1 94.38 82 ASN A CA 1
ATOM 624 C C . ASN A 1 82 ? -8.039 22.875 3.574 1 94.38 82 ASN A C 1
ATOM 626 O O . ASN A 1 82 ? -9.234 23.156 3.676 1 94.38 82 ASN A O 1
ATOM 630 N N . SER A 1 83 ? -7.453 22.375 4.578 1 91.12 83 SER A N 1
ATOM 631 C CA . SER A 1 83 ? -7.742 22.594 5.992 1 91.12 83 SER A CA 1
ATOM 632 C C . SER A 1 83 ? -8.883 21.688 6.465 1 91.12 83 SER A C 1
ATOM 634 O O . SER A 1 83 ? -9.516 21.969 7.484 1 91.12 83 SER A O 1
ATOM 636 N N . PHE A 1 84 ? -9.195 20.719 5.672 1 94.75 84 PHE A N 1
ATOM 637 C CA . PHE A 1 84 ? -10.109 19.703 6.191 1 94.75 84 PHE A CA 1
ATOM 638 C C . PHE A 1 84 ? -9.414 18.844 7.242 1 94.75 84 PHE A C 1
ATOM 640 O O . PHE A 1 84 ? -8.18 18.75 7.258 1 94.75 84 PHE A O 1
ATOM 647 N N . SER A 1 85 ? -10.164 18.375 8.18 1 95.69 85 SER A N 1
ATOM 648 C CA . SER A 1 85 ? -9.594 17.438 9.148 1 95.69 85 SER A CA 1
ATOM 649 C C . SER A 1 85 ? -9.195 16.125 8.492 1 95.69 85 SER A C 1
ATOM 651 O O . SER A 1 85 ? -9.688 15.797 7.41 1 95.69 85 SER A O 1
ATOM 653 N N . LEU A 1 86 ? -8.25 15.398 9.102 1 96.19 86 LEU A N 1
ATOM 654 C CA . LEU A 1 86 ? -7.812 14.109 8.586 1 96.19 86 LEU A CA 1
ATOM 655 C C . LEU A 1 86 ? -8.992 13.148 8.469 1 96.19 86 LEU A C 1
ATOM 657 O O . LEU A 1 86 ? -9.133 12.453 7.461 1 96.19 86 LEU A O 1
ATOM 661 N N . SER A 1 87 ? -9.812 13.109 9.516 1 95.38 87 SER A N 1
ATOM 662 C CA . SER A 1 87 ? -10.938 12.188 9.531 1 95.38 87 SER A CA 1
ATOM 663 C C . SER A 1 87 ? -11.883 12.445 8.359 1 95.38 87 SER A C 1
ATOM 665 O O . SER A 1 87 ? -12.312 11.508 7.684 1 95.38 87 SER A O 1
ATOM 667 N N . THR A 1 88 ? -12.203 13.656 8.078 1 96.38 88 THR A N 1
ATOM 668 C CA . THR A 1 88 ? -13.086 14.016 6.977 1 96.38 88 THR A CA 1
ATOM 669 C C . THR A 1 88 ? -12.453 13.648 5.637 1 96.38 88 THR A C 1
ATOM 671 O O . THR A 1 88 ? -13.109 13.086 4.766 1 96.38 88 THR A O 1
ATOM 674 N N . SER A 1 89 ? -11.18 13.906 5.496 1 97 89 SER A N 1
ATOM 675 C CA . SER A 1 89 ? -10.477 13.625 4.25 1 97 89 SER A CA 1
ATOM 676 C C . SER A 1 89 ? -10.406 12.125 3.982 1 97 89 SER A C 1
ATOM 678 O O . SER A 1 89 ? -10.633 11.68 2.857 1 97 89 SER A O 1
ATOM 680 N N . VAL A 1 90 ? -10.141 11.398 4.996 1 96.75 90 VAL A N 1
ATOM 681 C CA . VAL A 1 90 ? -10.039 9.945 4.863 1 96.75 90 VAL A CA 1
ATOM 682 C C . VAL A 1 90 ? -11.406 9.352 4.543 1 96.75 90 VAL A C 1
ATOM 684 O O . VAL A 1 90 ? -11.523 8.453 3.707 1 96.75 90 VAL A O 1
ATOM 687 N N . LEU A 1 91 ? -12.445 9.812 5.168 1 96.25 91 LEU A N 1
ATOM 688 C CA . LEU A 1 91 ? -13.797 9.32 4.926 1 96.25 91 LEU A CA 1
ATOM 689 C C . LEU A 1 91 ? -14.203 9.531 3.471 1 96.25 91 LEU A C 1
ATOM 691 O O . LEU A 1 91 ? -14.711 8.617 2.82 1 96.25 91 LEU A O 1
ATOM 695 N N . PHE A 1 92 ? -13.961 10.719 2.979 1 96.06 92 PHE A N 1
ATOM 696 C CA . PHE A 1 92 ? -14.242 10.992 1.575 1 96.06 92 PHE A CA 1
ATOM 697 C C . PHE A 1 92 ? -13.391 10.117 0.667 1 96.06 92 PHE A C 1
ATOM 699 O O . PHE A 1 92 ? -13.875 9.594 -0.338 1 96.06 92 PHE A O 1
ATOM 706 N N . GLY A 1 93 ? -12.062 9.977 1.039 1 96.38 93 GLY A N 1
ATOM 707 C CA . GLY A 1 93 ? -11.164 9.125 0.28 1 96.38 93 GLY A CA 1
ATOM 708 C C . GLY A 1 93 ? -11.617 7.68 0.216 1 96.38 93 GLY A C 1
ATOM 709 O O . GLY A 1 93 ? -11.602 7.062 -0.853 1 96.38 93 GLY A O 1
ATOM 710 N N . ILE A 1 94 ? -12.078 7.156 1.331 1 94.56 94 ILE A N 1
ATOM 711 C CA . ILE A 1 94 ? -12.562 5.781 1.3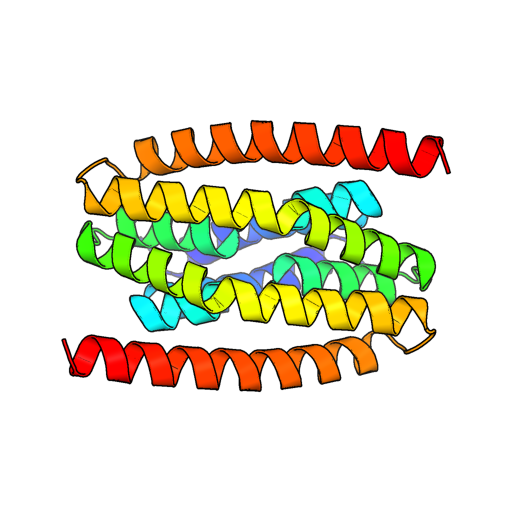99 1 94.56 94 ILE A CA 1
ATOM 712 C C . ILE A 1 94 ? -13.82 5.633 0.545 1 94.56 94 ILE A C 1
ATOM 714 O O . ILE A 1 94 ? -14 4.621 -0.134 1 94.56 94 ILE A O 1
ATOM 718 N N . GLY A 1 95 ? -14.672 6.617 0.678 1 95.12 95 GLY A N 1
ATOM 719 C CA . GLY A 1 95 ? -15.852 6.609 -0.17 1 95.12 95 GLY A CA 1
ATOM 720 C C . GLY A 1 95 ? -15.523 6.504 -1.647 1 95.12 95 GLY A C 1
ATOM 721 O O . GLY A 1 95 ? -16.094 5.672 -2.357 1 95.12 95 GLY A O 1
ATOM 722 N N . VAL A 1 96 ? -14.648 7.289 -2.096 1 94 96 VAL A N 1
ATOM 723 C CA . VAL A 1 96 ? -14.25 7.293 -3.498 1 94 96 VAL A CA 1
ATOM 724 C C . VAL A 1 96 ? -13.531 5.988 -3.836 1 94 96 VAL A C 1
ATOM 726 O O . VAL A 1 96 ? -13.719 5.434 -4.922 1 94 96 VAL A O 1
ATOM 729 N N . TRP A 1 97 ? -12.625 5.559 -2.93 1 93.56 97 TRP A N 1
ATOM 730 C CA . TRP A 1 97 ? -11.938 4.285 -3.125 1 93.56 97 TRP A CA 1
ATOM 731 C C . TRP A 1 97 ? -12.938 3.158 -3.365 1 93.56 97 TRP A C 1
ATOM 733 O O . TRP A 1 97 ? -12.781 2.373 -4.301 1 93.56 97 TRP A O 1
ATOM 743 N N . CYS A 1 98 ? -13.969 3.074 -2.537 1 92.31 98 CYS A N 1
ATOM 744 C CA . CYS A 1 98 ? -15 2.057 -2.676 1 92.31 98 CYS A CA 1
ATOM 745 C C . CYS A 1 98 ? -15.703 2.178 -4.023 1 92.31 98 CYS A C 1
ATOM 747 O O . CYS A 1 98 ? -15.938 1.174 -4.699 1 92.31 98 CYS A O 1
ATOM 749 N N . LEU A 1 99 ? -16.047 3.355 -4.363 1 93.44 99 LEU A N 1
ATOM 750 C CA . LEU A 1 99 ? -16.766 3.596 -5.605 1 93.44 99 LEU A CA 1
ATOM 751 C C . LEU A 1 99 ? -15.93 3.189 -6.812 1 93.44 99 LEU A C 1
ATOM 753 O O . LEU A 1 99 ? -16.391 2.443 -7.676 1 93.44 99 LEU A O 1
ATOM 757 N N . VAL A 1 100 ? -14.703 3.646 -6.82 1 92.56 100 VAL A N 1
ATOM 758 C CA . VAL A 1 100 ? -13.82 3.396 -7.953 1 92.56 100 VAL A CA 1
ATOM 759 C C . VAL A 1 100 ? -13.438 1.917 -7.996 1 92.56 100 VAL A C 1
ATOM 761 O O . VAL A 1 100 ? -13.43 1.306 -9.07 1 92.56 100 VAL A O 1
ATOM 764 N N . SER A 1 101 ? -13.102 1.345 -6.902 1 88.25 101 SER A N 1
ATOM 765 C CA . SER A 1 101 ? -12.773 -0.076 -6.836 1 88.25 101 SER A CA 1
ATOM 766 C C . SER A 1 101 ? -13.945 -0.937 -7.281 1 88.25 101 SER A C 1
ATOM 768 O O . SER A 1 101 ? -13.758 -1.939 -7.977 1 88.25 101 SER A O 1
ATOM 770 N N . GLY A 1 102 ? -15.141 -0.582 -6.82 1 87.12 102 GLY A N 1
ATOM 771 C CA . GLY A 1 102 ? -16.328 -1.29 -7.258 1 87.12 102 GLY A CA 1
ATOM 772 C C . GLY A 1 102 ? -16.516 -1.263 -8.766 1 87.12 102 GLY A C 1
ATOM 773 O O . GLY A 1 102 ? -16.828 -2.287 -9.375 1 87.12 102 GLY A O 1
ATOM 774 N N . VAL A 1 103 ? -16.344 -0.12 -9.273 1 89.25 103 VAL A N 1
ATOM 775 C CA . VAL A 1 103 ? -16.484 0.049 -10.719 1 89.25 103 VAL A CA 1
ATOM 776 C C . VAL A 1 103 ? -15.43 -0.777 -11.445 1 89.25 103 VAL A C 1
ATOM 778 O O . VAL A 1 103 ? -15.75 -1.492 -12.406 1 89.25 103 VAL A O 1
ATOM 781 N N . LEU A 1 104 ? -14.148 -0.717 -10.961 1 87.19 104 LEU A N 1
ATOM 782 C CA . LEU A 1 104 ? -13.047 -1.437 -11.586 1 87.19 104 LEU A CA 1
ATOM 783 C C . LEU A 1 104 ? -13.242 -2.943 -11.469 1 87.19 104 LEU A C 1
ATOM 785 O O . LEU A 1 104 ? -12.977 -3.686 -12.414 1 87.19 104 LEU A O 1
ATOM 789 N N . PHE A 1 105 ? -13.711 -3.293 -10.383 1 83.56 105 PHE A N 1
ATOM 790 C CA . PHE A 1 105 ? -13.961 -4.711 -10.156 1 83.56 105 PHE A CA 1
ATOM 791 C C . PHE A 1 105 ? -15.047 -5.223 -11.102 1 83.56 105 PHE A C 1
ATOM 793 O O . PHE A 1 105 ? -14.922 -6.309 -11.672 1 83.56 105 PHE A O 1
ATOM 800 N N . SER A 1 106 ? -16.141 -4.504 -11.281 1 83.75 106 SER A N 1
ATOM 801 C CA . SER A 1 106 ? -17.234 -4.871 -12.172 1 83.75 106 SER A CA 1
ATOM 802 C C . SER A 1 106 ? -16.766 -4.953 -13.625 1 83.75 106 SER A C 1
ATOM 804 O O . SER A 1 106 ? -17.188 -5.84 -14.367 1 83.75 106 SER A O 1
ATOM 806 N N . LEU A 1 107 ? -15.898 -4.07 -13.938 1 82.94 107 LEU A N 1
ATOM 807 C CA . LEU A 1 107 ? -15.375 -4.035 -15.297 1 82.94 107 LEU A CA 1
ATOM 808 C C . LEU A 1 107 ? -14.5 -5.254 -15.578 1 82.94 107 LEU A C 1
ATOM 810 O O . LEU A 1 107 ? -14.594 -5.859 -16.656 1 82.94 107 LEU A O 1
ATOM 814 N N . VAL A 1 108 ? -13.648 -5.57 -14.633 1 76 108 VAL A N 1
ATOM 815 C CA . VAL A 1 108 ? -12.742 -6.703 -14.781 1 76 108 VAL A CA 1
ATOM 816 C C . VAL A 1 108 ? -13.531 -8.008 -14.82 1 76 108 VAL A C 1
ATOM 818 O O . VAL A 1 108 ? -13.25 -8.891 -15.641 1 76 108 VAL A O 1
ATOM 821 N N . LYS A 1 109 ? -14.523 -8.156 -13.977 1 77.69 109 LYS A N 1
ATOM 822 C CA . LYS A 1 109 ? -15.375 -9.344 -13.961 1 77.69 109 LYS A CA 1
ATOM 823 C C . LYS A 1 109 ? -16.109 -9.508 -15.289 1 77.69 109 LYS A C 1
ATOM 825 O O . LYS A 1 109 ? -16.219 -10.617 -15.812 1 77.69 109 LYS A O 1
ATOM 830 N N . ASN A 1 110 ? -16.531 -8.461 -15.695 1 74.88 110 ASN A N 1
ATOM 831 C CA . ASN A 1 110 ? -17.266 -8.5 -16.953 1 74.88 110 ASN A CA 1
ATOM 832 C C . ASN A 1 110 ? -16.344 -8.805 -18.141 1 74.88 110 ASN A C 1
ATOM 834 O O . ASN A 1 110 ? -16.734 -9.508 -19.062 1 74.88 110 ASN A O 1
ATOM 838 N N . TYR A 1 111 ? -15.195 -8.156 -18.016 1 63.72 111 TYR A N 1
ATOM 839 C CA . TYR A 1 111 ? -14.227 -8.375 -19.094 1 63.72 111 TYR A CA 1
ATOM 840 C C . TYR A 1 111 ? -13.734 -9.82 -19.094 1 63.72 111 TYR A C 1
ATOM 842 O O . TYR A 1 111 ? -13.602 -10.438 -20.141 1 63.72 111 TYR A O 1
ATOM 850 N N . PHE A 1 112 ? -13.297 -10.305 -17.938 1 56.44 112 PHE A N 1
ATOM 851 C CA . PHE A 1 112 ? -12.836 -11.68 -17.875 1 56.44 112 PHE A CA 1
ATOM 852 C C . PHE A 1 112 ? -13.984 -12.656 -18.109 1 56.44 112 PHE A C 1
ATOM 854 O O . PHE A 1 112 ? -13.773 -13.75 -18.641 1 56.44 112 PHE A O 1
ATOM 861 N N . LYS A 1 113 ? -15.156 -12.477 -17.578 1 55.31 113 LYS A N 1
ATOM 862 C CA . LYS A 1 113 ? -16.297 -13.289 -18 1 55.31 113 LYS A CA 1
ATOM 863 C C . LYS A 1 113 ? -16.5 -13.242 -19.516 1 55.31 113 LYS A C 1
ATOM 865 O O . LYS A 1 113 ? -16.859 -14.242 -20.125 1 55.31 113 LYS A O 1
ATOM 870 N N . LEU A 1 114 ? -16.344 -12.188 -20.031 1 48.59 114 LEU A N 1
ATOM 871 C CA . LEU A 1 114 ? -16.516 -12.055 -21.469 1 48.59 114 LEU A CA 1
ATOM 872 C C . LEU A 1 114 ? -15.383 -12.766 -22.219 1 48.59 114 LEU A C 1
ATOM 874 O O . LEU A 1 114 ? -15.5 -13.039 -23.422 1 48.59 114 LEU A O 1
ATOM 878 N N . SER A 1 115 ? -14.234 -12.711 -21.562 1 40.12 115 SER A N 1
ATOM 879 C CA . SER A 1 115 ? -13.227 -13.453 -22.312 1 40.12 115 SER A CA 1
ATOM 880 C C . SER A 1 115 ? -13.312 -14.945 -22.031 1 40.12 115 SER A C 1
ATOM 882 O O . SER A 1 115 ? -13.594 -15.359 -20.906 1 40.12 115 SER A O 1
ATOM 884 N N . MET B 1 1 ? 1.525 8.375 24.25 1 55.09 1 MET B N 1
ATOM 885 C CA . MET B 1 1 ? 1.104 7.02 23.906 1 55.09 1 MET B CA 1
ATOM 886 C C . MET B 1 1 ? 2.271 6.215 23.344 1 55.09 1 MET B C 1
ATOM 888 O O . MET B 1 1 ? 3.195 6.781 22.75 1 55.09 1 MET B O 1
ATOM 892 N N . HIS B 1 2 ? 2.436 4.926 23.734 1 71.69 2 HIS B N 1
ATOM 893 C CA . HIS B 1 2 ? 3.664 4.141 23.688 1 71.69 2 HIS B CA 1
ATOM 894 C C . HIS B 1 2 ? 3.865 3.516 22.312 1 71.69 2 HIS B C 1
ATOM 896 O O . HIS B 1 2 ? 2.896 3.17 21.641 1 71.69 2 HIS B O 1
ATOM 902 N N . PHE B 1 3 ? 4.941 3.576 21.828 1 76.88 3 PHE B N 1
ATOM 903 C CA . PHE B 1 3 ? 5.492 2.965 20.625 1 76.88 3 PHE B CA 1
ATOM 904 C C . PHE B 1 3 ? 4.93 1.563 20.422 1 76.88 3 PHE B C 1
ATOM 906 O O . PHE B 1 3 ? 4.465 1.227 19.328 1 76.88 3 PHE B O 1
ATOM 913 N N . LEU B 1 4 ? 4.789 0.925 21.516 1 78.44 4 LEU B N 1
ATOM 914 C CA . LEU B 1 4 ? 4.41 -0.482 21.453 1 78.44 4 LEU B CA 1
ATOM 915 C C . LEU B 1 4 ? 2.928 -0.631 21.125 1 78.44 4 LEU B C 1
ATOM 917 O O . LEU B 1 4 ? 2.543 -1.524 20.359 1 78.44 4 LEU B O 1
ATOM 921 N N . VAL B 1 5 ? 2.088 0.233 21.625 1 82.12 5 VAL B N 1
ATOM 922 C CA . VAL B 1 5 ? 0.649 0.148 21.391 1 82.12 5 VAL B CA 1
ATOM 923 C C . VAL B 1 5 ? 0.348 0.436 19.922 1 82.12 5 VAL B C 1
ATOM 925 O O . VAL B 1 5 ? -0.438 -0.276 19.297 1 82.12 5 VAL B O 1
ATOM 928 N N . LYS B 1 6 ? 1.006 1.419 19.359 1 82.31 6 LYS B N 1
ATOM 929 C CA . LYS B 1 6 ? 0.79 1.781 17.953 1 82.31 6 LYS B CA 1
ATOM 930 C C . LYS B 1 6 ? 1.211 0.649 17.031 1 82.31 6 LYS B C 1
ATOM 932 O O . LYS B 1 6 ? 0.505 0.333 16.062 1 82.31 6 LYS B O 1
ATOM 937 N N . VAL B 1 7 ? 2.254 0.052 17.438 1 81.19 7 VAL B N 1
ATOM 938 C CA . VAL B 1 7 ? 2.783 -1.044 16.641 1 81.19 7 VAL B CA 1
ATOM 939 C C . VAL B 1 7 ? 1.847 -2.246 16.719 1 81.19 7 VAL B C 1
ATOM 941 O O . VAL B 1 7 ? 1.541 -2.875 15.703 1 81.19 7 VAL B O 1
ATOM 944 N N . ILE B 1 8 ? 1.329 -2.535 17.875 1 82.88 8 ILE B N 1
ATOM 945 C CA . ILE B 1 8 ? 0.463 -3.688 18.094 1 82.88 8 ILE B CA 1
ATOM 946 C C . ILE B 1 8 ? -0.868 -3.477 17.375 1 82.88 8 ILE B C 1
ATOM 948 O O . ILE B 1 8 ? -1.381 -4.391 16.719 1 82.88 8 ILE B O 1
ATOM 952 N N . VAL B 1 9 ? -1.423 -2.314 17.453 1 85.25 9 VAL B N 1
ATOM 953 C CA . VAL B 1 9 ? -2.691 -2.002 16.812 1 85.25 9 VAL B CA 1
ATOM 954 C C . VAL B 1 9 ? -2.535 -2.115 15.297 1 85.25 9 VAL B C 1
ATOM 956 O O . VAL B 1 9 ? -3.354 -2.752 14.625 1 85.25 9 VAL B O 1
ATOM 959 N N . SER B 1 10 ? -1.459 -1.476 14.797 1 83.44 10 SER B N 1
ATOM 960 C CA . SER B 1 10 ? -1.201 -1.535 13.359 1 83.44 10 SER B CA 1
ATOM 961 C C . SER B 1 10 ? -0.977 -2.971 12.898 1 83.44 10 SER B C 1
ATOM 963 O O . SER B 1 10 ? -1.485 -3.379 11.852 1 83.44 10 SER B O 1
ATOM 965 N N . ALA B 1 11 ? -0.24 -3.664 13.727 1 79.81 11 ALA B N 1
ATOM 966 C CA . ALA B 1 11 ? 0.082 -5.047 13.391 1 79.81 11 ALA B CA 1
ATOM 967 C C . ALA B 1 11 ? -1.179 -5.906 13.328 1 79.81 11 ALA B C 1
ATOM 969 O O . ALA B 1 11 ? -1.328 -6.738 12.43 1 79.81 11 ALA B O 1
ATOM 970 N N . LEU B 1 12 ? -2.09 -5.754 14.227 1 82.94 12 LEU B N 1
ATOM 971 C CA . LEU B 1 12 ? -3.326 -6.531 14.281 1 82.94 12 LEU B CA 1
ATOM 972 C C . LEU B 1 12 ? -4.207 -6.234 13.07 1 82.94 12 LEU B C 1
ATOM 974 O O . LEU B 1 12 ? -4.703 -7.156 12.422 1 82.94 12 LEU B O 1
ATOM 978 N N . ILE B 1 13 ? -4.324 -4.992 12.742 1 86.88 13 ILE B N 1
ATOM 979 C CA . ILE B 1 13 ? -5.172 -4.582 11.625 1 86.88 13 ILE B CA 1
ATOM 980 C C . ILE B 1 13 ? -4.586 -5.102 10.32 1 86.88 13 ILE B C 1
ATOM 982 O O . ILE B 1 13 ? -5.281 -5.754 9.531 1 86.88 13 ILE B O 1
ATOM 986 N N . ILE B 1 14 ? -3.299 -4.891 10.156 1 85.44 14 ILE B N 1
ATOM 987 C CA . ILE B 1 14 ? -2.643 -5.254 8.906 1 85.44 14 ILE B CA 1
ATOM 988 C C . ILE B 1 14 ? -2.539 -6.773 8.805 1 85.44 14 ILE B C 1
ATOM 990 O O . ILE B 1 14 ? -2.729 -7.344 7.727 1 85.44 14 ILE B O 1
ATOM 994 N N . GLY B 1 15 ? -2.238 -7.441 9.898 1 82.25 15 GLY B N 1
ATOM 995 C CA . GLY B 1 15 ? -2.164 -8.891 9.898 1 82.25 15 GLY B CA 1
ATOM 996 C C . GLY B 1 15 ? -3.471 -9.562 9.516 1 82.25 15 GLY B C 1
ATOM 997 O O . GLY B 1 15 ? -3.479 -10.508 8.727 1 82.25 15 GLY B O 1
ATOM 998 N N . VAL B 1 16 ? -4.594 -9.062 10.078 1 83.88 16 VAL B N 1
ATOM 999 C CA . VAL B 1 16 ? -5.91 -9.609 9.773 1 83.88 16 VAL B CA 1
ATOM 1000 C C . VAL B 1 16 ? -6.23 -9.398 8.297 1 83.88 16 VAL B C 1
ATOM 1002 O O . VAL B 1 16 ? -6.691 -10.32 7.617 1 83.88 16 VAL B O 1
ATOM 1005 N N . ILE B 1 17 ? -5.922 -8.25 7.82 1 85.38 17 ILE B N 1
ATOM 1006 C CA . ILE B 1 17 ? -6.227 -7.941 6.43 1 85.38 17 ILE B CA 1
ATOM 1007 C C . ILE B 1 17 ? -5.35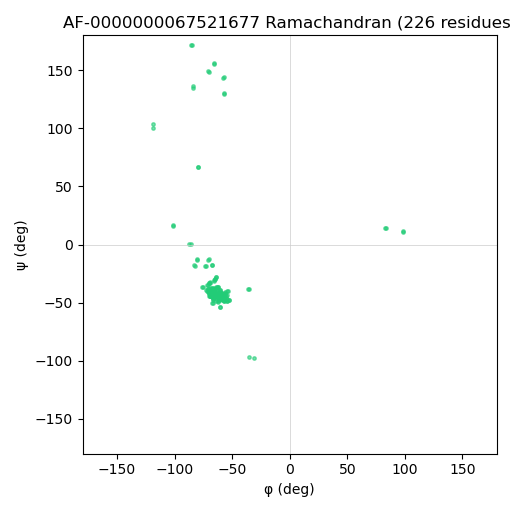5 -8.789 5.504 1 85.38 17 ILE B C 1
ATOM 1009 O O . ILE B 1 17 ? -5.836 -9.312 4.496 1 85.38 17 ILE B O 1
ATOM 1013 N N . THR B 1 18 ? -4.039 -8.945 5.879 1 83.94 18 THR B N 1
ATOM 1014 C CA . THR B 1 18 ? -3.127 -9.766 5.09 1 83.94 18 THR B CA 1
ATOM 1015 C C . THR B 1 18 ? -3.619 -11.203 5.016 1 83.94 18 THR B C 1
ATOM 1017 O O . THR B 1 18 ? -3.617 -11.812 3.941 1 83.94 18 THR B O 1
ATOM 1020 N N . GLU B 1 19 ? -4.113 -11.695 6.148 1 82.25 19 GLU B N 1
ATOM 1021 C CA . GLU B 1 19 ? -4.586 -13.07 6.203 1 82.25 19 GLU B CA 1
ATOM 1022 C C . GLU B 1 19 ? -5.855 -13.25 5.375 1 82.25 19 GLU B C 1
ATOM 1024 O O . GLU B 1 19 ? -6.023 -14.266 4.695 1 82.25 19 GLU B O 1
ATOM 1029 N N . VAL B 1 20 ? -6.715 -12.359 5.434 1 84.81 20 VAL B N 1
ATOM 1030 C CA . VAL B 1 20 ? -7.961 -12.438 4.684 1 84.81 20 VAL B CA 1
ATOM 1031 C C . VAL B 1 20 ? -7.672 -12.312 3.188 1 84.81 20 VAL B C 1
ATOM 1033 O O . VAL B 1 20 ? -8.25 -13.031 2.373 1 84.81 20 VAL B O 1
ATOM 1036 N N . ALA B 1 21 ? -6.797 -11.461 2.836 1 87.12 21 ALA B N 1
ATOM 1037 C CA . ALA B 1 21 ? -6.5 -11.164 1.437 1 87.12 21 ALA B CA 1
ATOM 1038 C C . ALA B 1 21 ? -5.863 -12.367 0.743 1 87.12 21 ALA B C 1
ATOM 1040 O O . ALA B 1 21 ? -6.141 -12.633 -0.428 1 87.12 21 ALA B O 1
ATOM 1041 N N . LYS B 1 22 ? -5 -13.008 1.419 1 86.38 22 LYS B N 1
ATOM 1042 C CA . LYS B 1 22 ? -4.25 -14.055 0.739 1 86.38 22 LYS B CA 1
ATOM 1043 C C . LYS B 1 22 ? -5.141 -15.25 0.425 1 86.38 22 LYS B C 1
ATOM 1045 O O . LYS B 1 22 ? -4.762 -16.125 -0.356 1 86.38 22 LYS B O 1
ATOM 1050 N N . HIS B 1 23 ? -6.344 -15.203 1.084 1 86.38 23 HIS B N 1
ATOM 1051 C CA . HIS B 1 23 ? -7.215 -16.359 0.885 1 86.38 23 HIS B CA 1
ATOM 1052 C C . HIS B 1 23 ? -8.008 -16.234 -0.412 1 86.38 23 HIS B C 1
ATOM 1054 O O . HIS B 1 23 ? -8.57 -17.219 -0.896 1 86.38 23 HIS B O 1
ATOM 1060 N N . TYR B 1 24 ? -8.023 -14.961 -0.861 1 82 24 TYR B N 1
ATOM 1061 C CA . TYR B 1 24 ? -8.781 -14.711 -2.082 1 82 24 TYR B CA 1
ATOM 1062 C C . TYR B 1 24 ? -7.883 -14.18 -3.189 1 82 24 TYR B C 1
ATOM 1064 O O . TYR B 1 24 ? -7.078 -13.273 -2.961 1 82 24 TYR B O 1
ATOM 1072 N N . SER B 1 25 ? -7.547 -15.102 -4.18 1 85.12 25 SER B N 1
ATOM 1073 C CA . SER B 1 25 ? -6.691 -14.734 -5.305 1 85.12 25 SER B CA 1
ATOM 1074 C C . SER B 1 25 ? -6.938 -13.289 -5.738 1 85.12 25 SER B C 1
ATOM 1076 O O . SER B 1 25 ? -6.582 -12.352 -5.02 1 85.12 25 SER B O 1
ATOM 1078 N N . THR B 1 26 ? -7.664 -12.883 -6.656 1 86.56 26 THR B N 1
ATOM 1079 C CA . THR B 1 26 ? -7.867 -11.57 -7.266 1 86.56 26 THR B CA 1
ATOM 1080 C C . THR B 1 26 ? -8.555 -10.625 -6.293 1 86.56 26 THR B C 1
ATOM 1082 O O . THR B 1 26 ? -8.125 -9.484 -6.117 1 86.56 26 THR B O 1
ATOM 1085 N N . ILE B 1 27 ? -9.578 -11.062 -5.539 1 87.75 27 ILE B N 1
ATOM 1086 C CA . ILE B 1 27 ? -10.305 -10.242 -4.578 1 87.75 27 ILE B CA 1
ATOM 1087 C C . ILE B 1 27 ? -9.375 -9.844 -3.43 1 87.75 27 ILE B C 1
ATOM 1089 O O . ILE B 1 27 ? -9.406 -8.703 -2.961 1 87.75 27 ILE B O 1
ATOM 1093 N N . GLY B 1 28 ? -8.641 -10.766 -3.014 1 90 28 GLY B N 1
ATOM 1094 C CA . GLY B 1 28 ? -7.664 -10.492 -1.972 1 90 28 GLY B CA 1
ATOM 1095 C C . GLY B 1 28 ? -6.648 -9.438 -2.369 1 90 28 GLY B C 1
ATOM 1096 O O . GLY B 1 28 ? -6.293 -8.578 -1.56 1 90 28 GLY B O 1
ATOM 1097 N N . GLY B 1 29 ? -6.168 -9.539 -3.607 1 91.62 29 GLY B N 1
ATOM 1098 C CA . GLY B 1 29 ? -5.285 -8.508 -4.125 1 91.62 29 GLY B CA 1
ATOM 1099 C C . GLY B 1 29 ? -5.895 -7.121 -4.074 1 91.62 29 GLY B C 1
ATOM 1100 O O . GLY B 1 29 ? -5.23 -6.164 -3.668 1 91.62 29 GLY B O 1
ATOM 1101 N N . PHE B 1 30 ? -7.16 -7.047 -4.434 1 89.5 30 PHE B N 1
ATOM 1102 C CA . PHE B 1 30 ? -7.863 -5.77 -4.383 1 89.5 30 PHE B CA 1
ATOM 1103 C C . PHE B 1 30 ? -7.867 -5.207 -2.967 1 89.5 30 PHE B C 1
ATOM 1105 O O . PHE B 1 30 ? -7.633 -4.016 -2.766 1 89.5 30 PHE B O 1
ATOM 1112 N N . ILE B 1 31 ? -8.148 -5.988 -2.051 1 89.81 31 ILE B N 1
ATOM 1113 C CA . ILE B 1 31 ? -8.18 -5.59 -0.646 1 89.81 31 ILE B CA 1
ATOM 1114 C C . ILE B 1 31 ? -6.785 -5.164 -0.198 1 89.81 31 ILE B C 1
ATOM 1116 O O . ILE B 1 31 ? -6.629 -4.145 0.476 1 89.81 31 ILE B O 1
ATOM 1120 N N . ALA B 1 32 ? -5.82 -5.941 -0.61 1 92 32 ALA B N 1
ATOM 1121 C CA . ALA B 1 32 ? -4.434 -5.68 -0.221 1 92 32 ALA B CA 1
ATOM 1122 C C . ALA B 1 32 ? -3.924 -4.387 -0.85 1 92 32 ALA B C 1
ATOM 1124 O O . ALA B 1 32 ? -2.904 -3.84 -0.42 1 92 32 ALA B O 1
ATOM 1125 N N . ALA B 1 33 ? -4.594 -3.902 -1.869 1 92.31 33 ALA B N 1
ATOM 1126 C CA . ALA B 1 33 ? -4.219 -2.66 -2.539 1 92.31 33 ALA B CA 1
ATOM 1127 C C . ALA B 1 33 ? -4.566 -1.446 -1.683 1 92.31 33 ALA B C 1
ATOM 1129 O O . ALA B 1 33 ? -4.09 -0.339 -1.94 1 92.31 33 ALA B O 1
ATOM 1130 N N . LEU B 1 34 ? -5.445 -1.594 -0.688 1 91.44 34 LEU B N 1
ATOM 1131 C CA . LEU B 1 34 ? -5.738 -0.511 0.246 1 91.44 34 LEU B CA 1
ATOM 1132 C C . LEU B 1 34 ? -4.469 -0.034 0.94 1 91.44 34 LEU B C 1
ATOM 1134 O O . LEU B 1 34 ? -3.684 -0.846 1.438 1 91.44 34 LEU B O 1
ATOM 1138 N N . PRO B 1 35 ? -4.211 1.248 0.968 1 92.81 35 PRO B N 1
ATOM 1139 C CA . PRO B 1 35 ? -2.967 1.751 1.558 1 92.81 35 PRO B CA 1
ATOM 1140 C C . PRO B 1 35 ? -3.023 1.824 3.082 1 92.81 35 PRO B C 1
ATOM 1142 O O . PRO B 1 35 ? -2.838 2.898 3.658 1 92.81 35 PRO B O 1
ATOM 1145 N N . LEU B 1 36 ? -3.1 0.707 3.748 1 91.06 36 LEU B N 1
ATOM 1146 C CA . LEU B 1 36 ? -3.312 0.618 5.188 1 91.06 36 LEU B CA 1
ATOM 1147 C C . LEU B 1 36 ? -2.115 1.177 5.949 1 91.06 36 LEU B C 1
ATOM 1149 O O . LEU B 1 36 ? -2.283 1.877 6.949 1 91.06 36 LEU B O 1
ATOM 1153 N N . VAL B 1 37 ? -0.91 0.86 5.465 1 90.38 37 VAL B N 1
ATOM 1154 C CA . VAL B 1 37 ? 0.304 1.339 6.117 1 90.38 37 VAL B CA 1
ATOM 1155 C C . VAL B 1 37 ? 0.314 2.865 6.133 1 90.38 37 VAL B C 1
ATOM 1157 O O . VAL B 1 37 ? 0.589 3.48 7.168 1 90.38 37 VAL B O 1
ATOM 1160 N N . SER B 1 38 ? -0.043 3.473 5.039 1 92.94 38 SER B N 1
ATOM 1161 C CA . SER B 1 38 ? -0.05 4.926 4.918 1 92.94 38 SER B CA 1
ATOM 1162 C C . SER B 1 38 ? -1.157 5.547 5.762 1 92.94 38 SER B C 1
ATOM 1164 O O . SER B 1 38 ? -0.936 6.547 6.445 1 92.94 38 SER B O 1
ATOM 1166 N N . LEU B 1 39 ? -2.322 4.945 5.73 1 93.81 39 LEU B N 1
ATOM 1167 C CA . LEU B 1 39 ? -3.459 5.473 6.48 1 93.81 39 LEU B CA 1
ATOM 1168 C C . LEU B 1 39 ? -3.205 5.395 7.98 1 93.81 39 LEU B C 1
ATOM 1170 O O . LEU B 1 39 ? -3.521 6.332 8.719 1 93.81 39 LEU B O 1
ATOM 1174 N N . LEU B 1 40 ? -2.67 4.301 8.469 1 91.19 40 LEU B N 1
ATOM 1175 C CA . LEU B 1 40 ? -2.369 4.145 9.891 1 91.19 40 LEU B CA 1
ATOM 1176 C C . LEU B 1 40 ? -1.276 5.117 10.32 1 91.19 40 LEU B C 1
ATOM 1178 O O . LEU B 1 40 ? -1.326 5.664 11.422 1 91.19 40 LEU B O 1
ATOM 1182 N N . SER B 1 41 ? -0.272 5.312 9.398 1 92.81 41 SER B N 1
ATOM 1183 C CA . SER B 1 41 ? 0.778 6.285 9.688 1 92.81 41 SER B CA 1
ATOM 1184 C C . SER B 1 41 ? 0.204 7.691 9.844 1 92.81 41 SER B C 1
ATOM 1186 O O . SER B 1 41 ? 0.557 8.406 10.781 1 92.81 41 SER B O 1
ATOM 1188 N N . LEU B 1 42 ? -0.693 8.07 8.984 1 95 42 LEU B N 1
ATOM 1189 C CA . LEU B 1 42 ? -1.351 9.375 9.07 1 95 42 LEU B CA 1
ATOM 1190 C C . LEU B 1 42 ? -2.143 9.5 10.367 1 95 42 LEU B C 1
ATOM 1192 O O . LEU B 1 42 ? -2.107 10.547 11.016 1 95 42 LEU B O 1
ATOM 1196 N N . PHE B 1 43 ? -2.826 8.461 10.625 1 92.88 43 PHE B N 1
ATOM 1197 C CA . PHE B 1 43 ? -3.605 8.43 11.852 1 92.88 43 PHE B CA 1
ATOM 1198 C C . PHE B 1 43 ? -2.713 8.672 13.062 1 92.88 43 PHE B C 1
ATOM 1200 O O . PHE B 1 43 ? -3.039 9.484 13.93 1 92.88 43 PHE B O 1
ATOM 1207 N N . TRP B 1 44 ? -1.6 8.008 13.164 1 90.62 44 TRP B N 1
ATOM 1208 C CA . TRP B 1 44 ? -0.709 8.125 14.312 1 90.62 44 TRP B CA 1
ATOM 1209 C C . TRP B 1 44 ? -0.056 9.508 14.352 1 90.62 44 TRP B C 1
ATOM 1211 O O . TRP B 1 44 ? 0.134 10.078 15.43 1 90.62 44 TRP B O 1
ATOM 1221 N N . ILE B 1 45 ? 0.333 10.016 13.188 1 92.81 45 ILE B N 1
ATOM 1222 C CA . ILE B 1 45 ? 0.883 11.367 13.141 1 92.81 45 ILE B CA 1
ATOM 1223 C C . ILE B 1 45 ? -0.133 12.359 13.703 1 92.81 45 ILE B C 1
ATOM 1225 O O . ILE B 1 45 ? 0.213 13.211 14.523 1 92.81 45 ILE B O 1
ATOM 1229 N N . SER B 1 46 ? -1.361 12.234 13.242 1 92.44 46 SER B N 1
ATOM 1230 C CA . SER B 1 46 ? -2.426 13.109 13.727 1 92.44 46 SER B CA 1
ATOM 1231 C C . SER B 1 46 ? -2.652 12.938 15.219 1 92.44 46 SER B C 1
ATOM 1233 O O . SER B 1 46 ? -2.814 13.914 15.945 1 92.44 46 SER B O 1
ATOM 1235 N N . PHE B 1 47 ? -2.65 11.727 15.711 1 90.44 47 PHE B N 1
ATOM 1236 C CA . PHE B 1 47 ? -2.887 11.398 17.109 1 90.44 47 PHE B CA 1
ATOM 1237 C C . PHE B 1 47 ? -1.765 11.938 17.984 1 90.44 47 PHE B C 1
ATOM 1239 O O . PHE B 1 47 ? -1.991 12.281 19.156 1 90.44 47 PHE B O 1
ATOM 1246 N N . GLU B 1 48 ? -0.56 12.008 17.469 1 91.75 48 GLU B N 1
ATOM 1247 C CA . GLU B 1 48 ? 0.6 12.5 18.203 1 91.75 48 GLU B CA 1
ATOM 1248 C C . GLU B 1 48 ? 0.716 14.016 18.109 1 91.75 48 GLU B C 1
ATOM 1250 O O . GLU B 1 48 ? 1.706 14.594 18.562 1 91.75 48 GLU B O 1
ATOM 1255 N N . GLY B 1 49 ? -0.259 14.641 17.391 1 90.62 49 GLY B N 1
ATOM 1256 C CA . GLY B 1 49 ? -0.331 16.094 17.375 1 90.62 49 GLY B CA 1
ATOM 1257 C C . GLY B 1 49 ? 0.309 16.719 16.156 1 90.62 49 GLY B C 1
ATOM 1258 O O . GLY B 1 49 ? 0.669 17.891 16.156 1 90.62 49 GLY B O 1
ATOM 1259 N N . GLY B 1 50 ? 0.613 15.898 15.219 1 91.75 50 GLY B N 1
ATOM 1260 C CA . GLY B 1 50 ? 1.125 16.469 13.977 1 91.75 50 GLY B CA 1
ATOM 1261 C C . GLY B 1 50 ? 0.178 17.453 13.336 1 91.75 50 GLY B C 1
ATOM 1262 O O . GLY B 1 50 ? -1.041 17.281 13.391 1 91.75 50 GLY B O 1
ATOM 1263 N N . ASN B 1 51 ? 0.743 18.5 12.75 1 93.5 51 ASN B N 1
ATOM 1264 C CA . ASN B 1 51 ? -0.101 19.516 12.125 1 93.5 51 ASN B CA 1
ATOM 1265 C C . ASN B 1 51 ? -0.478 19.125 10.695 1 93.5 51 ASN B C 1
ATOM 1267 O O . ASN B 1 51 ? -0.027 18.109 10.188 1 93.5 51 ASN B O 1
ATOM 1271 N N . LYS B 1 52 ? -1.352 19.875 10.102 1 94 52 LYS B N 1
ATOM 1272 C CA . LYS B 1 52 ? -1.9 19.562 8.789 1 94 52 LYS B CA 1
ATOM 1273 C C . LYS B 1 52 ? -0.815 19.609 7.715 1 94 52 LYS B C 1
ATOM 1275 O O . LYS B 1 52 ? -0.871 18.859 6.738 1 94 52 LYS B O 1
ATOM 1280 N N . GLN B 1 53 ? 0.154 20.422 7.938 1 92.19 53 GLN B N 1
ATOM 1281 C CA . GLN B 1 53 ? 1.263 20.484 6.988 1 92.19 53 GLN B CA 1
ATOM 1282 C C . GLN B 1 53 ? 2.066 19.188 6.992 1 92.19 53 GLN B C 1
ATOM 1284 O O . GLN B 1 53 ? 2.408 18.672 5.93 1 92.19 53 GLN B O 1
ATOM 1289 N N . GLU B 1 54 ? 2.361 18.688 8.125 1 93.31 54 GLU B N 1
ATOM 1290 C CA . GLU B 1 54 ? 3.078 17.422 8.25 1 93.31 54 GLU B CA 1
ATOM 1291 C C . GLU B 1 54 ? 2.291 16.281 7.613 1 93.31 54 GLU B C 1
ATOM 1293 O O . GLU B 1 54 ? 2.859 15.453 6.895 1 93.31 54 GLU B O 1
ATOM 1298 N N . LEU B 1 55 ? 1.016 16.328 7.867 1 95.56 55 LEU B N 1
ATOM 1299 C CA . LEU B 1 55 ? 0.149 15.281 7.336 1 95.56 55 LEU B CA 1
ATOM 1300 C C . LEU B 1 55 ? 0.077 15.352 5.816 1 95.56 55 LEU B C 1
ATOM 1302 O O . LEU B 1 55 ? 0.173 14.328 5.137 1 95.56 55 LEU B O 1
ATOM 1306 N N . SER B 1 56 ? -0.067 16.531 5.289 1 95 56 SER B N 1
ATOM 1307 C CA . SER B 1 56 ? -0.179 16.703 3.842 1 95 56 SER B CA 1
ATOM 1308 C C . SER B 1 56 ? 1.129 16.344 3.143 1 95 56 SER B C 1
ATOM 1310 O O . SER B 1 56 ? 1.121 15.75 2.062 1 95 56 SER B O 1
ATOM 1312 N N . GLN B 1 57 ? 2.26 16.672 3.744 1 93 57 GLN B N 1
ATOM 1313 C CA . GLN B 1 57 ? 3.553 16.328 3.162 1 93 57 GLN B CA 1
ATOM 1314 C C . GLN B 1 57 ? 3.768 14.82 3.152 1 93 57 GLN B C 1
ATOM 1316 O O . GLN B 1 57 ? 4.328 14.273 2.201 1 93 57 GLN B O 1
ATOM 1321 N N . PHE B 1 58 ? 3.4 14.203 4.246 1 94.25 58 PHE B N 1
ATOM 1322 C CA . PHE B 1 58 ? 3.471 12.75 4.301 1 94.25 58 PHE B CA 1
ATOM 1323 C C . PHE B 1 58 ? 2.648 12.117 3.18 1 94.25 58 PHE B C 1
ATOM 1325 O O . PHE B 1 58 ? 3.137 11.25 2.457 1 94.25 58 PHE B O 1
ATOM 1332 N N . ALA B 1 59 ? 1.39 12.586 3.021 1 95 59 ALA B N 1
ATOM 1333 C CA . ALA B 1 59 ? 0.507 12.07 1.977 1 95 59 ALA B CA 1
ATOM 1334 C C . ALA B 1 59 ? 1.103 12.305 0.591 1 95 59 ALA B C 1
ATOM 1336 O O . ALA B 1 59 ? 1.011 11.438 -0.285 1 95 59 ALA B O 1
ATOM 1337 N N . LEU B 1 60 ? 1.699 13.43 0.401 1 92.19 60 LEU B N 1
ATOM 1338 C CA . LEU B 1 60 ? 2.346 13.734 -0.87 1 92.19 60 LEU B CA 1
ATOM 1339 C C . LEU B 1 60 ? 3.504 12.781 -1.138 1 92.19 60 LEU B C 1
ATOM 1341 O O . LEU B 1 60 ? 3.691 12.328 -2.27 1 92.19 60 LEU B O 1
ATOM 1345 N N . GLY B 1 61 ? 4.273 12.5 -0.122 1 92.62 61 GLY B N 1
ATOM 1346 C CA . GLY B 1 61 ? 5.344 11.523 -0.252 1 92.62 61 GLY B CA 1
ATOM 1347 C C . GLY B 1 61 ? 4.852 10.164 -0.7 1 92.62 61 GLY B C 1
ATOM 1348 O O . GLY B 1 61 ? 5.473 9.516 -1.55 1 92.62 61 GLY B O 1
ATOM 1349 N N . VAL B 1 62 ? 3.766 9.742 -0.086 1 94.06 62 VAL B N 1
ATOM 1350 C CA . VAL B 1 62 ? 3.174 8.469 -0.475 1 94.06 62 VAL B CA 1
ATOM 1351 C C . VAL B 1 62 ? 2.789 8.508 -1.952 1 94.06 62 VAL B C 1
ATOM 1353 O O . VAL B 1 62 ? 3.074 7.566 -2.697 1 94.06 62 VAL B O 1
ATOM 1356 N N . LEU B 1 63 ? 2.178 9.602 -2.379 1 94.06 63 LEU B N 1
ATOM 1357 C CA . LEU B 1 63 ? 1.706 9.742 -3.752 1 94.06 63 LEU B CA 1
ATOM 1358 C C . LEU B 1 63 ? 2.873 9.711 -4.734 1 94.06 63 LEU B C 1
ATOM 1360 O O . LEU B 1 63 ? 2.775 9.094 -5.801 1 94.06 63 LEU B O 1
ATOM 1364 N N . TYR B 1 64 ? 3.943 10.273 -4.348 1 90.69 64 TYR B N 1
ATOM 1365 C CA . TYR B 1 64 ? 5.125 10.258 -5.207 1 90.69 64 TYR B CA 1
ATOM 1366 C C . TYR B 1 64 ? 5.699 8.852 -5.309 1 90.69 64 TYR B C 1
ATOM 1368 O O . TYR B 1 64 ? 6.277 8.484 -6.336 1 90.69 64 TYR B O 1
ATOM 1376 N N . GLY B 1 65 ? 5.586 8.094 -4.277 1 92.31 65 GLY B N 1
ATOM 1377 C CA . GLY B 1 65 ? 6.105 6.73 -4.277 1 92.31 65 GLY B CA 1
ATOM 1378 C C . GLY B 1 65 ? 5.188 5.742 -4.965 1 92.31 65 GLY B C 1
ATOM 1379 O O . GLY B 1 65 ? 5.613 4.641 -5.328 1 92.31 65 GLY B O 1
ATOM 1380 N N . PHE B 1 66 ? 4.035 6.082 -5.23 1 93.12 66 PHE B N 1
ATOM 1381 C CA . PHE B 1 66 ? 2.994 5.188 -5.723 1 93.12 66 PHE B CA 1
ATOM 1382 C C . PHE B 1 66 ? 3.342 4.668 -7.113 1 93.12 66 PHE B C 1
ATOM 1384 O O . PHE B 1 66 ? 3.195 3.477 -7.391 1 93.12 66 PHE B O 1
ATOM 1391 N N . PRO B 1 67 ? 3.797 5.555 -8.047 1 92.12 67 PRO B N 1
ATOM 1392 C CA . PRO B 1 67 ? 4.145 5.035 -9.367 1 92.12 67 PRO B CA 1
ATOM 1393 C C . PRO B 1 67 ? 5.195 3.928 -9.312 1 92.12 67 PRO B C 1
ATOM 1395 O O . PRO B 1 67 ? 5.082 2.926 -10.016 1 92.12 67 PRO B O 1
ATOM 1398 N N . ALA B 1 68 ? 6.188 4.117 -8.461 1 94.06 68 ALA B N 1
ATOM 1399 C CA . ALA B 1 68 ? 7.223 3.1 -8.305 1 94.06 68 ALA B CA 1
ATOM 1400 C C . ALA B 1 68 ? 6.641 1.797 -7.77 1 94.06 68 ALA B C 1
ATOM 1402 O O . ALA B 1 68 ? 7.023 0.709 -8.203 1 94.06 68 ALA B O 1
ATOM 1403 N N . SER B 1 69 ? 5.707 1.848 -6.871 1 95.06 69 SER B N 1
ATOM 1404 C CA . SER B 1 69 ? 5.082 0.666 -6.285 1 95.06 69 SER B CA 1
ATOM 1405 C C . SER B 1 69 ? 4.23 -0.075 -7.309 1 95.06 69 SER B C 1
ATOM 1407 O O . SER B 1 69 ? 4.215 -1.308 -7.336 1 95.06 69 SER B O 1
ATOM 1409 N N . ALA B 1 70 ? 3.555 0.697 -8.156 1 94.25 70 ALA B N 1
ATOM 1410 C CA . ALA B 1 70 ? 2.787 0.077 -9.234 1 94.25 70 ALA B CA 1
ATOM 1411 C C . ALA B 1 70 ? 3.699 -0.685 -10.188 1 94.25 70 ALA B C 1
ATOM 1413 O O . ALA B 1 70 ? 3.387 -1.808 -10.594 1 94.25 70 ALA B O 1
ATOM 1414 N N . LEU B 1 71 ? 4.75 -0.009 -10.477 1 95.25 71 LEU B N 1
ATOM 1415 C CA . LEU B 1 71 ? 5.699 -0.644 -11.375 1 95.25 71 LEU B CA 1
ATOM 1416 C C . LEU B 1 71 ? 6.277 -1.912 -10.758 1 95.25 71 LEU B C 1
ATOM 1418 O O . LEU B 1 71 ? 6.453 -2.92 -11.445 1 95.25 71 LEU B O 1
ATOM 1422 N N . LEU B 1 72 ? 6.633 -1.88 -9.531 1 96.75 72 LEU B N 1
ATOM 1423 C CA . LEU B 1 72 ? 7.133 -3.053 -8.82 1 96.75 72 LEU B CA 1
ATOM 1424 C C . LEU B 1 72 ? 6.141 -4.207 -8.914 1 96.75 72 LEU B C 1
ATOM 1426 O O . LEU B 1 72 ? 6.508 -5.316 -9.305 1 96.75 72 LEU B O 1
ATOM 1430 N N . LEU B 1 73 ? 4.871 -3.924 -8.672 1 96.69 73 LEU B N 1
ATOM 1431 C CA . LEU B 1 73 ? 3.869 -4.984 -8.68 1 96.69 73 LEU B CA 1
ATOM 1432 C C . LEU B 1 73 ? 3.619 -5.484 -10.102 1 96.69 73 LEU B C 1
ATOM 1434 O O . LEU B 1 73 ? 3.324 -6.664 -10.305 1 96.69 73 LEU B O 1
ATOM 1438 N N . PHE B 1 74 ? 3.699 -4.547 -10.984 1 96.56 74 PHE B N 1
ATOM 1439 C CA . PHE B 1 74 ? 3.543 -4.941 -12.383 1 96.56 74 PHE B CA 1
ATOM 1440 C C . PHE B 1 74 ? 4.641 -5.914 -12.797 1 96.56 74 PHE B C 1
ATOM 1442 O O . PHE B 1 74 ? 4.375 -6.902 -13.484 1 96.56 74 PHE B O 1
ATOM 1449 N N . ILE B 1 75 ? 5.859 -5.648 -12.453 1 97.31 75 ILE B N 1
ATOM 1450 C CA . ILE B 1 75 ? 6.992 -6.516 -12.758 1 97.31 75 ILE B CA 1
ATOM 1451 C C . ILE B 1 75 ? 6.789 -7.879 -12.094 1 97.31 75 ILE B C 1
ATOM 1453 O O . ILE B 1 75 ? 7.039 -8.914 -12.711 1 97.31 75 ILE B O 1
ATOM 1457 N N . VAL B 1 76 ? 6.324 -7.906 -10.852 1 96.88 76 VAL B N 1
ATOM 1458 C CA . VAL B 1 76 ? 6.051 -9.156 -10.156 1 96.88 76 VAL B CA 1
ATOM 1459 C C . VAL B 1 76 ? 4.961 -9.93 -10.891 1 96.88 76 VAL B C 1
ATOM 1461 O O . VAL B 1 76 ? 5.09 -11.141 -11.117 1 96.88 76 VAL B O 1
ATOM 1464 N N . TYR B 1 77 ? 3.912 -9.234 -11.336 1 96.44 77 TYR B N 1
ATOM 1465 C CA . TYR B 1 77 ? 2.809 -9.859 -12.055 1 96.44 77 TYR B CA 1
ATOM 1466 C C . TYR B 1 77 ? 3.301 -10.523 -13.336 1 96.44 77 TYR B C 1
ATOM 1468 O O . TYR B 1 77 ? 3.055 -11.703 -13.57 1 96.44 77 TYR B O 1
ATOM 1476 N N . ILE B 1 78 ? 4.012 -9.734 -14.172 1 96.44 78 ILE B N 1
ATOM 1477 C CA . ILE B 1 78 ? 4.484 -10.227 -15.461 1 96.44 78 ILE B CA 1
ATOM 1478 C C . ILE B 1 78 ? 5.508 -11.344 -15.242 1 96.44 78 ILE B C 1
ATOM 1480 O O . ILE B 1 78 ? 5.551 -12.312 -16 1 96.44 78 ILE B O 1
ATOM 1484 N N . GLY B 1 79 ? 6.449 -11.156 -14.266 1 96.94 79 GLY B N 1
ATOM 1485 C CA . GLY B 1 79 ? 7.414 -12.195 -13.953 1 96.94 79 GLY B CA 1
ATOM 1486 C C . GLY B 1 79 ? 6.766 -13.523 -13.609 1 96.94 79 GLY B C 1
ATOM 1487 O O . GLY B 1 79 ? 7.172 -14.57 -14.125 1 96.94 79 GLY B O 1
ATOM 1488 N N . LEU B 1 80 ? 5.723 -13.539 -12.812 1 94.56 80 LEU B N 1
ATOM 1489 C CA . LEU B 1 80 ? 5.031 -14.75 -12.406 1 94.56 80 LEU B CA 1
ATOM 1490 C C . LEU B 1 80 ? 4.254 -15.359 -13.57 1 94.56 80 LEU B C 1
ATOM 1492 O O . LEU B 1 80 ? 4.207 -16.578 -13.719 1 94.56 80 LEU B O 1
ATOM 1496 N N . LYS B 1 81 ? 3.697 -14.477 -14.32 1 93.88 81 LYS B N 1
ATOM 1497 C CA . LYS B 1 81 ? 2.963 -14.945 -15.492 1 93.88 81 LYS B CA 1
ATOM 1498 C C . LYS B 1 81 ? 3.895 -15.641 -16.484 1 93.88 81 LYS B C 1
ATOM 1500 O O . LYS B 1 81 ? 3.469 -16.531 -17.219 1 93.88 81 LYS B O 1
ATOM 1505 N N . ASN B 1 82 ? 5.176 -15.258 -16.5 1 94.5 82 ASN B N 1
ATOM 1506 C CA . ASN B 1 82 ? 6.156 -15.828 -17.406 1 94.5 82 ASN B CA 1
ATOM 1507 C C . ASN B 1 82 ? 7.031 -16.859 -16.719 1 94.5 82 ASN B C 1
ATOM 1509 O O . ASN B 1 82 ? 8.203 -17.031 -17.078 1 94.5 82 ASN B O 1
ATOM 1513 N N . SER B 1 83 ? 6.672 -17.359 -15.617 1 91.12 83 SER B N 1
ATOM 1514 C CA . SER B 1 83 ? 7.18 -18.547 -14.945 1 91.12 83 SER B CA 1
ATOM 1515 C C . SER B 1 83 ? 8.453 -18.234 -14.164 1 91.12 83 SER B C 1
ATOM 1517 O O . SER B 1 83 ? 9.227 -19.141 -13.859 1 91.12 83 SER B O 1
ATOM 1519 N N . PHE B 1 84 ? 8.719 -16.984 -13.977 1 94.81 84 PHE B N 1
ATOM 1520 C CA . PHE B 1 84 ? 9.781 -16.656 -13.039 1 94.81 84 PHE B CA 1
ATOM 1521 C C . PHE B 1 84 ? 9.359 -16.953 -11.609 1 94.81 84 PHE B C 1
ATOM 1523 O O . PHE B 1 84 ? 8.164 -17 -11.305 1 94.81 84 PHE B O 1
ATOM 1530 N N . SER B 1 85 ? 10.289 -17.312 -10.805 1 95.75 85 SER B N 1
ATOM 1531 C CA . SER B 1 85 ? 9.977 -17.5 -9.391 1 95.75 85 SER B CA 1
ATOM 1532 C C . SER B 1 85 ? 9.578 -16.188 -8.727 1 95.75 85 SER B C 1
ATOM 1534 O O . SER B 1 85 ? 9.898 -15.117 -9.234 1 95.75 85 SER B O 1
ATOM 1536 N N . LEU B 1 86 ? 8.805 -16.281 -7.625 1 96.06 86 LEU B N 1
ATOM 1537 C CA . LEU B 1 86 ? 8.391 -15.102 -6.883 1 96.06 86 LEU B CA 1
ATOM 1538 C C . LEU B 1 86 ? 9.609 -14.297 -6.426 1 96.06 86 LEU B C 1
ATOM 1540 O O . LEU B 1 86 ? 9.625 -13.07 -6.551 1 96.06 86 LEU B O 1
ATOM 1544 N N . SER B 1 87 ? 10.609 -14.992 -5.871 1 95.31 87 SER B N 1
ATOM 1545 C CA . SER B 1 87 ? 11.797 -14.32 -5.352 1 95.31 87 SER B CA 1
ATOM 1546 C C . SER B 1 87 ? 12.5 -13.516 -6.438 1 95.31 87 SER B C 1
ATOM 1548 O O . SER B 1 87 ? 12.883 -12.367 -6.219 1 95.31 87 SER B O 1
ATOM 1550 N N . THR B 1 88 ? 12.656 -14.047 -7.598 1 96.44 88 THR B N 1
ATOM 1551 C CA . THR B 1 88 ? 13.305 -13.359 -8.711 1 96.44 88 THR B CA 1
ATOM 1552 C C . THR B 1 88 ? 12.484 -12.156 -9.156 1 96.44 88 THR B C 1
ATOM 1554 O O . THR B 1 88 ? 13.031 -11.078 -9.383 1 96.44 88 THR B O 1
ATOM 1557 N N . SER B 1 89 ? 11.188 -12.328 -9.227 1 97.06 89 SER B N 1
ATOM 1558 C CA . SER B 1 89 ? 10.305 -11.25 -9.664 1 97.06 89 SER B CA 1
ATOM 1559 C C . SER B 1 89 ? 10.312 -10.094 -8.672 1 97.06 89 SER B C 1
ATOM 1561 O O . SER B 1 89 ? 10.375 -8.93 -9.07 1 97.06 89 SER B O 1
ATOM 1563 N N . VAL B 1 90 ? 10.297 -10.422 -7.43 1 96.81 90 VAL B N 1
ATOM 1564 C CA . VAL B 1 90 ? 10.281 -9.406 -6.387 1 96.81 90 VAL B CA 1
ATOM 1565 C C . VAL B 1 90 ? 11.617 -8.672 -6.363 1 96.81 90 VAL B C 1
ATOM 1567 O O . VAL B 1 90 ? 11.656 -7.445 -6.219 1 96.81 90 VAL B O 1
ATOM 1570 N N . LEU B 1 91 ? 12.703 -9.344 -6.508 1 96.31 91 LEU B N 1
ATOM 1571 C CA . LEU B 1 91 ? 14.031 -8.734 -6.516 1 96.31 91 LEU B CA 1
ATOM 1572 C C . LEU B 1 91 ? 14.156 -7.73 -7.652 1 96.31 91 LEU B C 1
ATOM 1574 O O . LEU B 1 91 ? 14.617 -6.605 -7.445 1 96.31 91 LEU B O 1
ATOM 1578 N N . PHE B 1 92 ? 13.75 -8.133 -8.82 1 96.19 92 PHE B N 1
ATOM 1579 C CA . PHE B 1 92 ? 13.766 -7.219 -9.953 1 96.19 92 PHE B CA 1
ATOM 1580 C C . PHE B 1 92 ? 12.836 -6.039 -9.711 1 96.19 92 PHE B C 1
ATOM 1582 O O . PHE B 1 92 ? 13.172 -4.895 -10.023 1 96.19 92 PHE B O 1
ATOM 1589 N N . GLY B 1 93 ? 11.602 -6.332 -9.133 1 96.38 93 GLY B N 1
ATOM 1590 C CA . GLY B 1 93 ? 10.656 -5.281 -8.805 1 96.38 93 GLY B CA 1
ATOM 1591 C C . GLY B 1 93 ? 11.203 -4.266 -7.82 1 96.38 93 GLY B C 1
ATOM 1592 O O . GLY B 1 93 ? 11.062 -3.059 -8.016 1 96.38 93 GLY B O 1
ATOM 1593 N N . ILE B 1 94 ? 11.898 -4.742 -6.809 1 94.56 94 ILE B N 1
ATOM 1594 C CA . ILE B 1 94 ? 12.492 -3.873 -5.801 1 94.56 94 ILE B CA 1
ATOM 1595 C C . ILE B 1 94 ? 13.594 -3.027 -6.434 1 94.56 94 ILE B C 1
ATOM 1597 O O . ILE B 1 94 ? 13.742 -1.845 -6.117 1 94.56 94 ILE B O 1
ATOM 1601 N N . GLY B 1 95 ? 14.375 -3.689 -7.246 1 95.12 95 GLY B N 1
ATOM 1602 C CA . GLY B 1 95 ? 15.391 -2.941 -7.969 1 95.12 95 GLY B CA 1
ATOM 1603 C C . GLY B 1 95 ? 14.828 -1.772 -8.75 1 95.12 95 GLY B C 1
ATOM 1604 O O . GLY B 1 95 ? 15.336 -0.652 -8.656 1 95.12 95 GLY B O 1
ATOM 1605 N N . VAL B 1 96 ? 13.82 -1.998 -9.477 1 94.06 96 VAL B N 1
ATOM 1606 C CA . VAL B 1 96 ? 13.188 -0.963 -10.289 1 94.06 96 VAL B CA 1
ATOM 1607 C C . VAL B 1 96 ? 12.531 0.075 -9.383 1 94.06 96 VAL B C 1
ATOM 1609 O O . VAL B 1 96 ? 12.57 1.273 -9.664 1 94.06 96 VAL B O 1
ATOM 1612 N N . TRP B 1 97 ? 11.836 -0.422 -8.336 1 93.62 97 TRP B N 1
ATOM 1613 C CA . TRP B 1 97 ? 11.227 0.485 -7.367 1 93.62 97 TRP B CA 1
ATOM 1614 C C . TRP B 1 97 ? 12.258 1.471 -6.824 1 93.62 97 TRP B C 1
ATOM 1616 O O . TRP B 1 97 ? 12.008 2.678 -6.777 1 93.62 97 TRP B O 1
ATOM 1626 N N . CYS B 1 98 ? 13.422 0.983 -6.418 1 92.31 98 CYS B N 1
ATOM 1627 C CA . CYS B 1 98 ? 14.492 1.824 -5.902 1 92.31 98 CYS B CA 1
ATOM 1628 C C . CYS B 1 98 ? 14.945 2.832 -6.953 1 92.31 98 CYS B C 1
ATOM 1630 O O . CYS B 1 98 ? 15.141 4.012 -6.648 1 92.31 98 CYS B O 1
ATOM 1632 N N . LEU B 1 99 ? 15.141 2.363 -8.117 1 93.56 99 LEU B N 1
ATOM 1633 C CA . LEU B 1 99 ? 15.617 3.221 -9.203 1 93.56 99 LEU B CA 1
ATOM 1634 C C . LEU B 1 99 ? 14.609 4.332 -9.492 1 93.56 99 LEU B C 1
ATOM 1636 O O . LEU B 1 99 ? 14.977 5.508 -9.547 1 93.56 99 LEU B O 1
ATOM 1640 N N . VAL B 1 100 ? 13.367 3.936 -9.648 1 92.75 100 VAL B N 1
ATOM 1641 C CA . VAL B 1 100 ? 12.328 4.891 -10.008 1 92.75 100 VAL B CA 1
ATOM 1642 C C . VAL B 1 100 ? 12.062 5.84 -8.844 1 92.75 100 VAL B C 1
ATOM 1644 O O . VAL B 1 100 ? 11.914 7.047 -9.039 1 92.75 100 VAL B O 1
ATOM 1647 N N . SER B 1 101 ? 11.961 5.344 -7.66 1 88.44 101 SER B N 1
ATOM 1648 C CA . SER B 1 101 ? 11.766 6.176 -6.48 1 88.44 101 SER B CA 1
ATOM 1649 C C . SER B 1 101 ? 12.906 7.164 -6.301 1 88.44 101 SER B C 1
ATOM 1651 O O . SER B 1 101 ? 12.688 8.32 -5.93 1 88.44 101 SER B O 1
ATOM 1653 N N . GLY B 1 102 ? 14.133 6.688 -6.48 1 87.25 102 GLY B N 1
ATOM 1654 C CA . GLY B 1 102 ? 15.281 7.574 -6.41 1 87.25 102 GLY B CA 1
ATOM 1655 C C . GLY B 1 102 ? 15.211 8.719 -7.402 1 87.25 102 GLY B C 1
ATOM 1656 O O . GLY B 1 102 ? 15.492 9.867 -7.051 1 87.25 102 GLY B O 1
ATOM 1657 N N . VAL B 1 103 ? 14.859 8.367 -8.562 1 89.38 103 VAL B N 1
ATOM 1658 C CA . VAL B 1 103 ? 14.75 9.367 -9.617 1 89.38 103 VAL B CA 1
ATOM 1659 C C . VAL B 1 103 ? 13.656 10.367 -9.266 1 89.38 103 VAL B C 1
ATOM 1661 O O . VAL B 1 103 ? 13.852 11.578 -9.367 1 89.38 103 VAL B O 1
ATOM 1664 N N . LEU B 1 104 ? 12.477 9.852 -8.789 1 87.31 104 LEU B N 1
ATOM 1665 C CA . LEU B 1 104 ? 11.336 10.703 -8.445 1 87.31 104 LEU B CA 1
ATOM 1666 C C . LEU B 1 104 ? 11.664 11.594 -7.254 1 87.31 104 LEU B C 1
ATOM 1668 O O . LEU B 1 104 ? 11.297 12.766 -7.234 1 87.31 104 LEU B O 1
ATOM 1672 N N . PHE B 1 105 ? 12.344 11.031 -6.383 1 83.62 105 PHE B N 1
ATOM 1673 C CA . PHE B 1 105 ? 12.734 11.797 -5.203 1 83.62 105 PHE B CA 1
ATOM 1674 C C . PHE B 1 105 ? 13.68 12.93 -5.582 1 83.62 105 PHE B C 1
ATOM 1676 O O . PHE B 1 105 ? 13.539 14.055 -5.094 1 83.62 105 PHE B O 1
ATOM 1683 N N . SER B 1 106 ? 14.672 12.703 -6.426 1 84 106 SER B N 1
ATOM 1684 C CA . SER B 1 106 ? 15.625 13.711 -6.883 1 84 106 SER B CA 1
ATOM 1685 C C . SER B 1 106 ? 14.922 14.828 -7.648 1 84 106 SER B C 1
ATOM 1687 O O . SER B 1 106 ? 15.273 16 -7.504 1 84 106 SER B O 1
ATOM 1689 N N . LEU B 1 107 ? 13.945 14.438 -8.367 1 83.06 107 LEU B N 1
ATOM 1690 C CA . LEU B 1 107 ? 13.195 15.414 -9.156 1 83.06 107 LEU B CA 1
ATOM 1691 C C . LEU B 1 107 ? 12.383 16.328 -8.25 1 83.06 107 LEU B C 1
ATOM 1693 O O . LEU B 1 107 ? 12.344 17.547 -8.477 1 83.06 107 LEU B O 1
ATOM 1697 N N . VAL B 1 108 ? 11.742 15.742 -7.285 1 76.19 108 VAL B N 1
ATOM 1698 C CA . VAL B 1 108 ? 10.906 16.5 -6.363 1 76.19 108 VAL B CA 1
ATOM 1699 C C . VAL B 1 108 ? 11.781 17.438 -5.523 1 76.19 108 VAL B C 1
ATOM 1701 O O . VAL B 1 108 ? 11.43 18.594 -5.301 1 76.19 108 VAL B O 1
ATOM 1704 N N . LYS B 1 109 ? 12.906 16.953 -5.039 1 77.62 109 LYS B N 1
ATOM 1705 C CA . LYS B 1 109 ? 13.836 17.781 -4.262 1 77.62 109 LYS B CA 1
ATOM 1706 C C . LYS B 1 109 ? 14.352 18.953 -5.082 1 77.62 109 LYS B C 1
ATOM 1708 O O . LYS B 1 109 ? 14.453 20.078 -4.57 1 77.62 109 LYS B O 1
ATOM 1713 N N . ASN B 1 110 ? 14.625 18.641 -6.207 1 74.88 110 ASN B N 1
ATOM 1714 C CA . ASN B 1 110 ? 15.133 19.703 -7.082 1 74.88 110 ASN B CA 1
ATOM 1715 C C . ASN B 1 110 ? 14.055 20.719 -7.43 1 74.88 110 ASN B C 1
ATOM 1717 O O . ASN B 1 110 ? 14.328 21.906 -7.535 1 74.88 110 ASN B O 1
ATOM 1721 N N . TYR B 1 111 ? 12.875 20.109 -7.66 1 63.66 111 TYR B N 1
ATOM 1722 C CA . TYR B 1 111 ? 11.766 21 -8 1 63.66 111 TYR B CA 1
ATOM 1723 C C . TYR B 1 111 ? 11.375 21.875 -6.816 1 63.66 111 TYR B C 1
ATOM 1725 O O . TYR B 1 111 ? 11.117 23.062 -6.977 1 63.66 111 TYR B O 1
ATOM 1733 N N . PHE B 1 112 ? 11.164 21.266 -5.664 1 56.28 112 PHE B N 1
ATOM 1734 C CA . PHE B 1 112 ? 10.812 22.062 -4.492 1 56.28 112 PHE B CA 1
ATOM 1735 C C . PHE B 1 112 ? 11.969 22.969 -4.082 1 56.28 112 PHE B C 1
ATOM 1737 O O . PHE B 1 112 ? 11.758 24.047 -3.535 1 56.28 112 PHE B O 1
ATOM 1744 N N . LYS B 1 113 ? 13.203 22.562 -4.078 1 55.12 113 LYS B N 1
ATOM 1745 C CA . LYS B 1 113 ? 14.312 23.5 -3.9 1 55.12 113 LYS B CA 1
ATOM 1746 C C . LYS B 1 113 ? 14.242 24.641 -4.918 1 55.12 113 LYS B C 1
ATOM 1748 O O . LYS B 1 113 ? 14.562 25.781 -4.602 1 55.12 113 LYS B O 1
ATOM 1753 N N . LEU B 1 114 ? 13.922 24.344 -6.027 1 48.53 114 LEU B N 1
ATOM 1754 C CA . LEU B 1 114 ? 13.828 25.391 -7.051 1 48.53 114 LEU B CA 1
ATOM 1755 C C . LEU B 1 114 ? 12.648 26.312 -6.789 1 48.53 114 LEU B C 1
ATOM 1757 O O . LEU B 1 114 ? 12.578 27.406 -7.336 1 48.53 114 LEU B O 1
ATOM 1761 N N . SER B 1 115 ? 11.664 25.656 -6.246 1 39.44 115 SER B N 1
ATOM 1762 C CA . SER B 1 115 ? 10.602 26.625 -5.984 1 39.44 115 SER B CA 1
ATOM 1763 C C . SER B 1 115 ? 10.852 27.391 -4.684 1 39.44 115 SER B C 1
ATOM 1765 O O . SER B 1 115 ? 11.344 26.812 -3.709 1 39.44 115 SER B O 1
#

Secondary structure (DSSP, 8-state):
--HHHHHHHHHHHHHHHHHHHTTSSHHHHHHHTS-HHHHHHHHHHHHTT--HHHHHHHHHHHHHHHHHHHHHHHHHHHHHHTT--HHHHHHHHHHHHHHHHHHHHHHHHHHHHH-/--HHHHHHHHHHHHHHHHHHHHTSSHHHHHHHTS-HHHHHHHHHHHHTT--HHHHHHHHHHHHHHHHHHHHHHHHHHHHHHTT--HHHHHHHHHHHHHHHHHHHHHHHHHHHHH-

Solvent-accessible surface area (backbone atoms only — not comparable to full-atom values): 10963 Å² total; per-residue (Å²): 137,59,72,63,57,57,27,50,54,48,13,51,54,51,23,52,51,34,57,57,18,56,74,31,42,40,66,11,13,34,58,41,25,50,58,56,59,44,52,51,26,48,49,50,37,49,74,74,64,50,51,54,65,48,51,24,36,19,37,47,17,23,58,64,20,36,63,26,34,52,50,19,42,48,41,30,23,53,28,25,70,69,70,43,52,68,70,61,18,45,51,53,13,49,52,49,24,52,53,48,37,49,52,50,49,53,49,49,51,50,48,54,68,69,91,137,59,72,64,57,57,28,51,54,50,13,52,55,51,23,51,50,34,56,57,17,54,74,32,43,41,66,11,13,32,59,42,25,50,57,56,60,43,53,51,27,48,49,49,36,49,74,74,64,50,50,53,65,48,50,23,37,18,36,46,17,23,59,65,20,36,64,24,35,50,50,20,42,48,41,29,23,54,28,24,71,69,70,41,52,68,70,60,19,45,52,54,13,50,52,50,24,51,55,46,37,50,52,51,48,53,50,49,52,51,48,55,68,69,91

=== Feature glossary ===
Key to the feature types in this record:

Secondary structure (8-state, DSSP). Secondary structure is the local, repeating backbone conformation. DSSP classifies it into eight states by reading the hydrogen-bond network: three helix types (H, G, I), two β types (E, B), two non-regular types (T, S), and unstructured coil (-).

Backbone torsions (φ/ψ). Backbone dihedral angles. Every residue except chain termini has a φ (preceding-C → N → Cα → C) and a ψ (N → Cα → C → next-N). They are reported in degrees following the IUPAC sign convention. Secondary structure is essentially a statement about which (φ, ψ) basin each residue occupies.

Predicted aligned error. Predicted Aligned Error (PAE) is an AlphaFold confidence matrix: entry (i, j) is the expected error in the position of residue j, in ångströms, when the prediction is superimposed on the true structure at residue i. Low PAE within a block of residues means that block is internally rigid and well-predicted; high PAE between two blocks means their relative placement is uncertain even if each block individually is confident.

B-factor. B-factor (Debye–Waller factor) reflects atomic displacement in the crystal lattice. It is an experimental observable (units Å²), not a prediction; low values mean the atom is pinned down, high values mean it moves or is heterogeneous across the crystal.

Secondary structure (3-state, P-SEA). Three-state secondary structure (P-SEA) collapses the eight DSSP classes into helix (a), strand (b), and coil (c). P-SEA assigns these from Cα geometry alone — distances and angles — without requiring backbone oxygens, so it works on any Cα trace.

Sequence. Primary structure: the covalent order of the twenty standard amino acids along the backbone. Two proteins with the same sequence will (almost always) fold to the same structure; two with 30% identity often share a fold but not the details.

pLDDT. pLDDT is the predicted lDDT-Cα score: AlphaFold's confidence that the local environment of each residue (all inter-atomic distances within 15 Å) is correctly placed. It is a per-residue number between 0 and 100, with higher meaning more reliable.

InterPro / GO / CATH / organism. Functional annotations link the protein to curated databases. InterPro entries identify conserved domains and families by matching the sequence against member-database signatures (Pfam, PROSITE, CDD, …). Gene Ontology (GO) terms describe molecular function, biological process, and cellular component in a controlled vocabulary. CATH places the structure in a hierarchical fold classification (Class/Architecture/Topology/Homologous-superfamily). The organism is the source species.

Contact-map, Ramachandran, and PAE plots. Three diagnostic plots accompany the record. The Cα contact map visualizes the tertiary structure as a 2D adjacency matrix (8 Å cutoff, sequence-local contacts suppressed). The Ramachandran plot shows the distribution of backbone (φ, ψ) torsions, with points in the α and β basins reflecting secondary structure content. The PAE plot shows AlphaFold's inter-residue confidence as a color matrix.

mmCIF coordinates. The mmCIF table is the protein's shape written out atom by atom. For each backbone N, Cα, C, and carbonyl O, it records an (x, y, z) coordinate triple in Å plus the residue type, chain letter, and residue number.

Radius of gyration, Cα contacts, bounding box. Three whole-structure scalars: the radius of gyration (RMS distance of Cα from centroid, in Å), the count of Cα–Cα contacts (pairs closer than 8 Å and separated by more than four residues in sequence — i.e. tertiary, not local, contacts), and the bounding-box dimensions. Together they distinguish compact globular folds from extended fibres or disordered chains.

Foldseek 3Di. The Foldseek 3Di string encodes local tertiary geometry as a 20-letter alphabet — one character per residue — derived from the relative positions of nearby Cα atoms. Unlike the amino-acid sequence, 3Di is a direct function of the 3D structure, so two proteins with the same fold have similar 3Di strings even at low sequence identity.

Rendered structure images. Six rendered views show the 3D structure from the faces of a cube — i.e. along ±x, ±y, ±z. Rendering 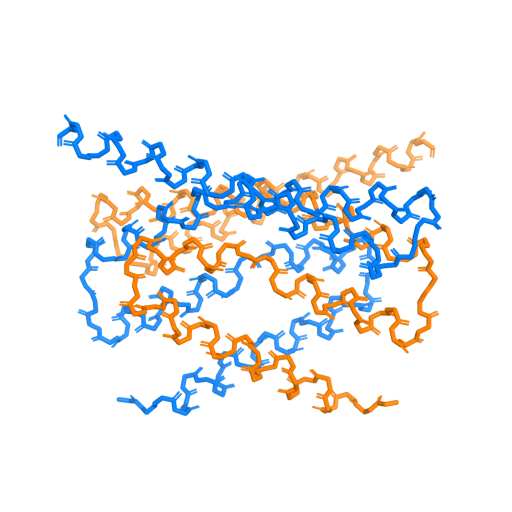representation is drawn randomly per protein from cartoon (secondary-structure ribbons), sticks (backbone bonds), or molecular surface; coloring is either N→C rainbow (blue at the N-terminus through red at the C-terminus) or one color per chain.

Nearest PDB structures. The Foldseek neighbor list gives the closest experimentally determined structures in the PDB, ranked by structural alignment. TM-score near 1 means near-identical fold; near 0.3 means only rough topology match. This is how one finds what a novel AlphaFold prediction most resembles in the solved-structure universe.

Solvent-accessible surface area. SASA measures how much of the protein is reachable by solvent. It is computed by rolling a water-sized probe over the atomic surface and summing the exposed area (Å²). Per-residue SASA distinguishes core (buried, low SASA) from surface (exposed, high SASA) residues; total SASA is a whole-molecule size measure.